Protein AF-A0A945J1V6-F1 (afdb_monomer_lite)

Secondary structure (DSSP, 8-state):
----------------------S-------------HHHHHHHHHHHHHHHHHTT-SPPHHHHHHHHHHHHHHHHHHHHHHHHHHHHHHHHHHSGGGGGS-TTTTTTTHHHHHHHHHHHHHHHHHHHHHHHHHS-HHHHHHHHHHHHHHHHHHHHHHHHHHHHH-TT--HHHHHHHHHHHHHHHHHHHHHHHHHHHH-

Structure (mmCIF, N/CA/C/O backbone):
data_AF-A0A945J1V6-F1
#
_entry.id   AF-A0A945J1V6-F1
#
loop_
_atom_site.group_PDB
_atom_site.id
_atom_site.type_symbol
_atom_site.label_atom_id
_atom_site.label_alt_id
_atom_site.label_comp_id
_atom_site.label_asym_id
_atom_site.label_entity_id
_atom_site.label_seq_id
_atom_site.pdbx_PDB_ins_code
_atom_site.Cartn_x
_atom_site.Cartn_y
_atom_site.Cartn_z
_atom_site.occupancy
_atom_site.B_iso_or_equiv
_atom_site.auth_seq_id
_atom_site.auth_comp_id
_atom_site.auth_asym_id
_atom_site.auth_atom_id
_atom_site.pdbx_PDB_model_num
ATOM 1 N N . MET A 1 1 ? -51.217 -53.655 -2.507 1.00 41.59 1 MET A N 1
ATOM 2 C CA . MET A 1 1 ? -50.436 -53.478 -1.266 1.00 41.59 1 MET A CA 1
ATOM 3 C C . MET A 1 1 ? -50.592 -52.033 -0.831 1.00 41.59 1 MET A C 1
ATOM 5 O O . MET A 1 1 ? -49.890 -51.157 -1.308 1.00 41.59 1 MET A O 1
ATOM 9 N N . LEU A 1 2 ? -51.629 -51.809 -0.030 1.00 33.94 2 LEU A N 1
ATOM 10 C CA . LEU A 1 2 ? -51.991 -50.570 0.647 1.00 33.94 2 LEU A CA 1
ATOM 11 C C . LEU A 1 2 ? -51.966 -50.916 2.126 1.00 33.94 2 LEU A C 1
ATOM 13 O O . LEU A 1 2 ? -52.599 -51.903 2.493 1.00 33.94 2 LEU A O 1
ATOM 17 N N . SER A 1 3 ? -51.282 -50.108 2.924 1.00 36.06 3 SER A N 1
ATOM 18 C CA . SER A 1 3 ? -51.631 -49.836 4.320 1.00 36.06 3 SER A CA 1
ATOM 19 C C . SER A 1 3 ? -50.521 -48.986 4.922 1.00 36.06 3 SER A C 1
ATOM 21 O O . SER A 1 3 ? -49.360 -49.324 4.729 1.00 36.06 3 SER A O 1
ATOM 23 N N . ASN A 1 4 ? -50.721 -47.941 5.710 1.00 31.42 4 ASN A N 1
ATOM 24 C CA . ASN A 1 4 ? -51.847 -47.244 6.354 1.00 31.42 4 ASN A CA 1
ATOM 25 C C . ASN A 1 4 ? -51.092 -46.407 7.433 1.00 31.42 4 ASN A C 1
ATOM 27 O O . ASN A 1 4 ? -49.980 -46.764 7.804 1.00 31.42 4 ASN A O 1
ATOM 31 N N . PHE A 1 5 ? -51.528 -45.313 8.030 1.00 33.41 5 PHE A N 1
ATOM 32 C CA . PHE A 1 5 ? -52.796 -44.629 8.129 1.00 33.41 5 PHE A CA 1
ATOM 33 C C . PHE A 1 5 ? -52.460 -43.251 8.719 1.00 33.41 5 PHE A C 1
ATOM 35 O O . PHE A 1 5 ? -51.518 -43.112 9.499 1.00 33.41 5 PHE A O 1
ATOM 42 N N . SER A 1 6 ? -53.275 -42.268 8.369 1.00 34.69 6 SER A N 1
ATOM 43 C CA . SER A 1 6 ? -53.463 -41.032 9.124 1.00 34.69 6 SER A CA 1
ATOM 44 C C . SER A 1 6 ? -53.943 -41.334 10.554 1.00 34.69 6 SER A C 1
ATOM 46 O O . SER A 1 6 ? -54.503 -42.401 10.789 1.00 34.69 6 SER A O 1
ATOM 48 N N . ILE A 1 7 ? -53.781 -40.399 11.490 1.00 35.34 7 ILE A N 1
ATOM 49 C CA . ILE A 1 7 ? -54.905 -39.794 12.226 1.00 35.34 7 ILE A CA 1
ATOM 50 C C . ILE A 1 7 ? -54.355 -38.692 13.137 1.00 35.34 7 ILE A C 1
ATOM 52 O O . ILE A 1 7 ? -53.522 -38.887 14.018 1.00 35.34 7 ILE A O 1
ATOM 56 N N . GLU A 1 8 ? -54.888 -37.517 12.865 1.00 35.81 8 GLU A N 1
ATOM 57 C CA . GLU A 1 8 ? -54.945 -36.314 13.670 1.00 35.81 8 GLU A CA 1
ATOM 58 C C . GLU A 1 8 ? -55.756 -36.574 14.956 1.00 35.81 8 GLU A C 1
ATOM 60 O O . GLU A 1 8 ? -56.846 -37.137 14.900 1.00 35.81 8 GLU A O 1
ATOM 65 N N . SER A 1 9 ? -55.269 -36.150 16.123 1.00 33.56 9 SER A N 1
ATOM 66 C CA . SER A 1 9 ? -56.118 -36.024 17.315 1.00 33.56 9 SER A CA 1
ATOM 67 C C . SER A 1 9 ? -55.626 -34.883 18.189 1.00 33.56 9 SER A C 1
ATOM 69 O O . SER A 1 9 ? -54.636 -34.983 18.910 1.00 33.56 9 SER A O 1
ATOM 71 N N . ASN A 1 10 ? -56.371 -33.793 18.106 1.00 39.12 10 ASN A N 1
ATOM 72 C CA . ASN A 1 10 ? -56.279 -32.595 18.914 1.00 39.12 10 ASN A CA 1
ATOM 73 C C . ASN A 1 10 ? -57.268 -32.754 20.081 1.00 39.12 10 ASN A C 1
ATOM 75 O O . ASN A 1 10 ? -58.458 -32.817 19.805 1.00 39.12 10 ASN A O 1
ATOM 79 N N . TYR A 1 11 ? -56.831 -32.841 21.344 1.00 33.72 11 TYR A N 1
ATOM 80 C CA . TYR A 1 11 ? -57.717 -32.646 22.507 1.00 33.72 11 TYR A CA 1
ATOM 81 C C . TYR A 1 11 ? -56.929 -32.212 23.760 1.00 33.72 11 TYR A C 1
ATOM 83 O O . TYR A 1 11 ? -56.288 -33.009 24.433 1.00 33.72 11 TYR A O 1
ATOM 91 N N . HIS A 1 12 ? -56.984 -30.902 24.013 1.00 34.12 12 HIS A N 1
ATOM 92 C CA . HIS A 1 12 ? -57.409 -30.232 25.249 1.00 34.12 12 HIS A CA 1
ATOM 93 C C . HIS A 1 12 ? -56.929 -30.666 26.656 1.00 34.12 12 HIS A C 1
ATOM 95 O O . HIS A 1 12 ? -57.152 -31.779 27.115 1.00 34.12 12 HIS A O 1
ATOM 101 N N . ASN A 1 13 ? -56.564 -29.602 27.391 1.00 34.81 13 ASN A N 1
ATOM 102 C CA . ASN A 1 13 ? -56.788 -29.310 28.818 1.00 34.81 13 ASN A CA 1
ATOM 103 C C . ASN A 1 13 ? -55.635 -29.525 29.814 1.00 34.81 13 ASN A C 1
ATOM 105 O O . ASN A 1 13 ? -55.434 -30.598 30.362 1.00 34.81 13 ASN A O 1
ATOM 109 N N . ASN A 1 14 ? -54.969 -28.393 30.091 1.00 37.22 14 ASN A N 1
ATOM 110 C CA . ASN A 1 14 ? -54.905 -27.700 31.386 1.00 37.22 14 ASN A CA 1
ATOM 111 C C . ASN A 1 14 ? -54.619 -28.507 32.666 1.00 37.22 14 ASN A C 1
ATOM 113 O O . ASN A 1 14 ? -55.378 -29.393 33.037 1.00 37.22 14 ASN A O 1
ATOM 117 N N . VAL A 1 15 ? -53.628 -27.990 33.410 1.00 30.89 15 VAL A N 1
ATOM 118 C CA . VAL A 1 15 ? -53.570 -27.725 34.869 1.00 30.89 15 VAL A CA 1
ATOM 119 C C . VAL A 1 15 ? -52.169 -28.093 35.404 1.00 30.89 15 VAL A C 1
ATOM 121 O O . VAL A 1 15 ? -51.858 -29.254 35.639 1.00 30.89 15 VAL A O 1
ATOM 124 N N . TYR A 1 16 ? -51.309 -27.088 35.616 1.00 40.19 16 TYR A N 1
ATOM 125 C CA . TYR A 1 16 ? -50.225 -27.139 36.622 1.00 40.19 16 TYR A CA 1
ATOM 126 C C . TYR A 1 16 ? -50.864 -26.978 38.024 1.00 40.19 16 TYR A C 1
ATOM 128 O O . TYR A 1 16 ? -51.918 -26.336 38.063 1.00 40.19 16 TYR A O 1
ATOM 136 N N . PRO A 1 17 ? -50.286 -27.425 39.173 1.00 43.06 17 PRO A N 1
ATOM 137 C CA . PRO A 1 17 ? -48.844 -27.495 39.476 1.00 43.06 17 PRO A CA 1
ATOM 138 C C . PRO A 1 17 ? -48.393 -28.670 40.402 1.00 43.06 17 PRO A C 1
ATOM 140 O O . PRO A 1 17 ? -49.196 -29.459 40.876 1.00 43.06 17 PRO A O 1
ATOM 143 N N . ASN A 1 18 ? -47.086 -28.741 40.700 1.00 42.50 18 ASN A N 1
ATOM 144 C CA . ASN A 1 18 ? -46.481 -29.276 41.942 1.00 42.50 18 ASN A CA 1
ATOM 145 C C . ASN A 1 18 ? -47.066 -30.563 42.576 1.00 42.50 18 ASN A C 1
ATOM 147 O O . ASN A 1 18 ? -47.978 -30.494 43.393 1.00 42.50 18 ASN A O 1
ATOM 151 N N . LEU A 1 19 ? -46.418 -31.713 42.348 1.00 36.94 19 LEU A N 1
ATOM 152 C CA . LEU A 1 19 ? -46.530 -32.897 43.216 1.00 36.94 19 LEU A CA 1
ATOM 153 C C . LEU A 1 19 ? -45.313 -33.826 43.044 1.00 36.94 19 LEU A C 1
ATOM 155 O O . LEU A 1 19 ? -45.375 -34.882 42.430 1.00 36.94 19 LEU A O 1
ATOM 159 N N . PHE A 1 20 ? -44.177 -33.415 43.606 1.00 35.62 20 PHE A N 1
ATOM 160 C CA . PHE A 1 20 ? -43.118 -34.336 44.045 1.00 35.62 20 PHE A CA 1
ATOM 161 C C . PHE A 1 20 ? -42.702 -33.949 45.467 1.00 35.62 20 PHE A C 1
ATOM 163 O O . PHE A 1 20 ? -41.551 -33.667 45.783 1.00 35.62 20 PHE A O 1
ATOM 170 N N . LEU A 1 21 ? -43.703 -33.876 46.339 1.00 34.09 21 LEU A N 1
ATOM 171 C CA . LEU A 1 21 ? -43.519 -33.846 47.776 1.00 34.09 21 LEU A CA 1
ATOM 172 C C . LEU A 1 21 ? -44.540 -34.803 48.377 1.00 34.09 21 LEU A C 1
ATOM 174 O O . LEU A 1 21 ? -45.687 -34.830 47.942 1.00 34.09 21 LEU A O 1
ATOM 178 N N . THR A 1 22 ? -44.112 -35.517 49.412 1.00 37.06 22 THR A N 1
ATOM 179 C CA . THR A 1 22 ? -44.897 -36.425 50.258 1.00 37.06 22 THR A CA 1
ATOM 180 C C . THR A 1 22 ? -45.097 -37.825 49.686 1.00 37.06 22 THR A C 1
ATOM 182 O O . THR A 1 22 ? -46.065 -38.106 49.010 1.00 37.06 22 THR A O 1
ATOM 185 N N . TYR A 1 23 ? -44.147 -38.715 49.966 1.00 34.72 23 TYR A N 1
ATOM 186 C CA . TYR A 1 23 ? -44.390 -39.964 50.698 1.00 34.72 23 TYR A CA 1
ATOM 187 C C . TYR A 1 23 ? -43.035 -40.619 50.935 1.00 34.72 23 TYR A C 1
ATOM 189 O O . TYR A 1 23 ? -42.540 -41.294 50.055 1.00 34.72 23 TYR A O 1
ATOM 197 N N . PHE A 1 24 ? -42.413 -40.344 52.082 1.00 33.75 24 PHE A N 1
ATOM 198 C CA . PHE A 1 24 ? -41.567 -41.273 52.851 1.00 33.75 24 PHE A CA 1
ATOM 199 C C . PHE A 1 24 ? -41.126 -40.540 54.131 1.00 33.75 24 PHE A C 1
ATOM 201 O O . PHE A 1 24 ? -39.952 -40.269 54.359 1.00 33.75 24 PHE A O 1
ATOM 208 N N . PHE A 1 25 ? -42.095 -40.171 54.978 1.00 38.06 25 PHE A N 1
ATOM 209 C CA . PHE A 1 25 ? -41.797 -39.920 56.387 1.00 38.06 25 PHE A CA 1
ATOM 210 C C . PHE A 1 25 ? -41.855 -41.259 57.118 1.00 38.06 25 PHE A C 1
ATOM 212 O O . PHE A 1 25 ? -42.923 -41.826 57.321 1.00 38.06 25 PHE A O 1
ATOM 219 N N . GLY A 1 26 ? -40.675 -41.746 57.490 1.00 32.78 26 GLY A N 1
ATOM 220 C CA . GLY A 1 26 ? -40.459 -42.913 58.339 1.00 32.78 26 GLY A CA 1
ATOM 221 C C . GLY A 1 26 ? -39.178 -42.739 59.156 1.00 32.78 26 GLY A C 1
ATOM 222 O O . GLY A 1 26 ? -38.260 -43.532 59.030 1.00 32.78 26 GLY A O 1
ATOM 223 N N . GLY A 1 27 ? -39.111 -41.629 59.900 1.00 42.12 27 GLY A N 1
ATOM 224 C CA . GLY A 1 27 ? -38.277 -41.367 61.081 1.00 42.12 27 GLY A CA 1
ATOM 225 C C . GLY A 1 27 ? -36.817 -41.840 61.131 1.00 42.12 27 GLY A C 1
ATOM 226 O O . GLY A 1 27 ? -36.559 -42.947 61.583 1.00 42.12 27 GLY A O 1
ATOM 227 N N . VAL A 1 28 ? -35.876 -40.909 60.902 1.00 36.28 28 VAL A N 1
ATOM 228 C CA . VAL A 1 28 ? -34.653 -40.733 61.720 1.00 36.28 28 VAL A CA 1
ATOM 229 C C . VAL A 1 28 ? -34.346 -39.222 61.820 1.00 36.28 28 VAL A C 1
ATOM 231 O O . VAL A 1 28 ? -34.493 -38.489 60.848 1.00 36.28 28 VAL A O 1
ATOM 234 N N . MET A 1 29 ? -33.972 -38.776 63.021 1.00 39.81 29 MET A N 1
ATOM 235 C CA . MET A 1 29 ? -33.580 -37.426 63.482 1.00 39.81 29 MET A CA 1
ATOM 236 C C . MET A 1 29 ? -32.643 -36.602 62.553 1.00 39.81 29 MET A C 1
ATOM 238 O O . MET A 1 29 ? -31.997 -37.154 61.664 1.00 39.81 29 MET A O 1
ATOM 242 N N . PRO A 1 30 ? -32.547 -35.265 62.744 1.00 50.81 30 PRO A N 1
ATOM 243 C CA . PRO A 1 30 ? -32.280 -34.303 61.678 1.00 50.81 30 PRO A CA 1
ATOM 244 C C . PRO A 1 30 ? -30.817 -34.325 61.232 1.00 50.81 30 PRO A C 1
ATOM 246 O O . PRO A 1 30 ? -29.910 -33.995 61.997 1.00 50.81 30 PRO A O 1
ATOM 249 N N . ARG A 1 31 ? -30.573 -34.647 59.959 1.00 45.78 31 ARG A N 1
ATOM 250 C CA . ARG A 1 31 ? -29.261 -34.431 59.347 1.00 45.78 31 ARG A CA 1
ATOM 251 C C . ARG A 1 31 ? -29.219 -33.002 58.827 1.00 45.78 31 ARG A C 1
ATOM 253 O O . ARG A 1 31 ? -29.794 -32.681 57.795 1.00 45.78 31 ARG A O 1
ATOM 260 N N . ILE A 1 32 ? -28.591 -32.133 59.608 1.00 55.69 32 ILE A N 1
ATOM 261 C CA . ILE A 1 32 ? -28.290 -30.756 59.230 1.00 55.69 32 ILE A CA 1
ATOM 262 C C . ILE A 1 32 ? -27.529 -30.820 57.900 1.00 55.69 32 ILE A C 1
ATOM 264 O O . ILE A 1 32 ? -26.441 -31.394 57.847 1.00 55.69 32 ILE A O 1
ATOM 268 N N . ASN A 1 33 ? -28.099 -30.263 56.829 1.00 52.59 33 ASN A N 1
ATOM 269 C CA . ASN A 1 33 ? -27.372 -30.009 55.588 1.00 52.59 33 ASN A CA 1
ATOM 270 C C . ASN A 1 33 ? -26.345 -28.917 55.890 1.00 52.59 33 ASN A C 1
ATOM 272 O O . ASN A 1 33 ? -26.599 -27.731 55.681 1.00 52.59 33 ASN A O 1
ATOM 276 N N . THR A 1 34 ? -25.202 -29.296 56.456 1.00 53.50 34 THR A N 1
ATOM 277 C CA . THR A 1 34 ? -24.065 -28.401 56.611 1.00 53.50 34 THR A CA 1
ATOM 278 C C . THR A 1 34 ? -23.528 -28.130 55.215 1.00 53.50 34 THR A C 1
ATOM 280 O O . THR A 1 34 ? -22.664 -28.839 54.702 1.00 53.50 34 THR A O 1
ATOM 283 N N . ILE A 1 35 ? -24.072 -27.101 54.559 1.00 59.00 35 ILE A N 1
ATOM 284 C CA . ILE A 1 35 ? -23.396 -26.476 53.428 1.00 59.00 35 ILE A CA 1
ATOM 285 C C . ILE A 1 35 ? -22.015 -26.115 53.965 1.00 59.00 35 ILE A C 1
ATOM 287 O O . ILE A 1 35 ? -21.890 -25.308 54.887 1.00 59.00 35 ILE A O 1
ATOM 291 N N . SER A 1 36 ? -20.992 -26.813 53.476 1.00 72.12 36 SER A N 1
ATOM 292 C CA . SER A 1 36 ? -19.641 -26.642 53.986 1.00 72.12 36 SER A CA 1
ATOM 293 C C . SER A 1 36 ? -19.249 -25.186 53.777 1.00 72.12 36 SER A C 1
ATOM 295 O O . SER A 1 36 ? -19.211 -24.703 52.646 1.00 72.12 36 SER A O 1
ATOM 297 N N . ILE A 1 37 ? -18.967 -24.480 54.871 1.00 72.25 37 ILE A N 1
ATOM 298 C CA . ILE A 1 37 ? -18.504 -23.087 54.844 1.00 72.25 37 ILE A CA 1
ATOM 299 C C . ILE A 1 37 ? -17.279 -22.971 53.925 1.00 72.25 37 ILE A C 1
ATOM 301 O O . ILE A 1 37 ? -17.139 -21.993 53.201 1.00 72.25 37 ILE A O 1
ATOM 305 N N . SER A 1 38 ? -16.449 -24.019 53.864 1.00 74.00 38 SER A N 1
ATOM 306 C CA . SER A 1 38 ? -15.322 -24.114 52.934 1.00 74.00 38 SER A CA 1
ATOM 307 C C . SER A 1 38 ? -15.753 -24.049 51.463 1.00 74.00 38 SER A C 1
ATOM 309 O O . SER A 1 38 ? -15.101 -23.374 50.672 1.00 74.00 38 SER A O 1
ATOM 311 N N . LEU A 1 39 ? -16.879 -24.669 51.102 1.00 75.69 39 LEU A N 1
ATOM 312 C CA . LEU A 1 39 ? -17.429 -24.639 49.746 1.00 75.69 39 LEU A CA 1
ATOM 313 C C . LEU A 1 39 ? -17.949 -23.238 49.390 1.00 75.69 39 LEU A C 1
ATOM 315 O O . LEU A 1 39 ? -17.673 -22.733 48.307 1.00 75.69 39 LEU A O 1
ATOM 319 N N . ILE A 1 40 ? -18.646 -22.583 50.324 1.00 80.94 40 ILE A N 1
ATOM 320 C CA . ILE A 1 40 ? -19.141 -21.207 50.146 1.00 80.94 40 ILE A CA 1
ATOM 321 C C . ILE A 1 40 ? -17.963 -20.239 49.974 1.00 80.94 40 ILE A C 1
ATOM 323 O O . ILE A 1 40 ? -17.961 -19.425 49.054 1.00 80.94 40 ILE A O 1
ATOM 327 N N . MET A 1 41 ? -16.932 -20.361 50.813 1.00 78.75 41 MET A N 1
ATOM 328 C CA . MET A 1 41 ? -15.726 -19.534 50.726 1.00 78.75 41 MET A CA 1
ATOM 329 C C . MET A 1 41 ? -14.953 -19.781 49.425 1.00 78.75 41 MET A C 1
ATOM 331 O O . MET A 1 41 ? -14.448 -18.831 48.835 1.00 78.75 41 MET A O 1
ATOM 335 N N . PHE A 1 42 ? -14.909 -21.026 48.939 1.00 80.38 42 PHE A N 1
ATOM 336 C CA . PHE A 1 42 ? -14.318 -21.362 47.643 1.00 80.38 42 PHE A CA 1
ATOM 337 C C . PHE A 1 42 ? -15.059 -20.682 46.485 1.00 80.38 42 PHE A C 1
ATOM 339 O O . PHE A 1 42 ? -14.419 -20.058 45.644 1.00 80.38 42 PHE A O 1
ATOM 346 N N . PHE A 1 43 ? -16.397 -20.721 46.467 1.00 78.62 43 PHE A N 1
ATOM 347 C CA . PHE A 1 43 ? -17.187 -20.028 45.443 1.00 78.62 43 PHE A CA 1
ATOM 348 C C . PHE A 1 43 ? -17.038 -18.503 45.512 1.00 78.62 43 PHE A C 1
ATOM 350 O O . PHE A 1 43 ? -16.919 -17.860 44.472 1.00 78.62 43 PHE A O 1
ATOM 357 N N . LEU A 1 44 ? -16.983 -17.917 46.712 1.00 79.44 44 LEU A N 1
ATOM 358 C CA . LEU A 1 44 ? -16.761 -16.476 46.882 1.00 79.44 44 LEU A CA 1
ATOM 359 C C . LEU A 1 44 ? -15.372 -16.048 46.389 1.00 79.44 44 LEU A C 1
ATOM 361 O O . LEU A 1 44 ? -15.264 -15.059 45.666 1.00 79.44 44 LEU A O 1
ATOM 365 N N . LEU A 1 45 ? -14.325 -16.816 46.713 1.00 77.31 45 LEU A N 1
ATOM 366 C CA . LEU A 1 45 ? -12.972 -16.592 46.195 1.00 77.31 45 LEU A CA 1
ATOM 367 C C . LEU A 1 45 ? -12.913 -16.767 44.673 1.00 77.31 45 LEU A C 1
ATOM 369 O O . LEU A 1 45 ? -12.281 -15.963 43.996 1.00 77.31 45 LEU A O 1
ATOM 373 N N . PHE A 1 46 ? -13.614 -17.760 44.123 1.00 76.00 46 PHE A N 1
ATOM 374 C CA . PHE A 1 46 ? -13.678 -17.996 42.682 1.00 76.00 46 PHE A CA 1
ATOM 375 C C . PHE A 1 46 ? -14.343 -16.826 41.938 1.00 76.00 46 PHE A C 1
ATOM 377 O O . PHE A 1 46 ? -13.806 -16.350 40.942 1.00 76.00 46 PHE A O 1
ATOM 384 N N . ILE A 1 47 ? -15.456 -16.292 42.456 1.00 71.06 47 ILE A N 1
ATOM 385 C CA . ILE A 1 47 ? -16.139 -15.119 41.883 1.00 71.06 47 ILE A CA 1
ATOM 386 C C . ILE A 1 47 ? -15.270 -13.854 42.001 1.00 71.06 47 ILE A C 1
ATOM 388 O O . ILE A 1 47 ? -15.198 -13.075 41.052 1.00 71.06 47 ILE A O 1
ATOM 392 N N . LEU A 1 48 ? -14.558 -13.665 43.119 1.00 68.62 48 LEU A N 1
ATOM 393 C CA . LEU A 1 48 ? -13.606 -12.559 43.302 1.00 68.62 48 LEU A CA 1
ATOM 394 C C . LEU A 1 48 ? -12.403 -12.650 42.347 1.00 68.62 48 LEU A C 1
ATOM 396 O O . LEU A 1 48 ? -11.983 -11.632 41.796 1.00 68.62 48 LEU A O 1
ATOM 400 N N . CYS A 1 49 ? -11.873 -13.851 42.103 1.00 62.56 49 CYS A N 1
ATOM 401 C CA . CYS A 1 49 ? -10.798 -14.076 41.132 1.00 62.56 49 CYS A CA 1
ATOM 402 C C . CYS A 1 49 ? -11.260 -13.872 39.681 1.00 62.56 49 CYS A C 1
ATOM 404 O O . CYS A 1 49 ? -10.500 -13.344 38.875 1.00 62.56 49 CYS A O 1
ATOM 406 N N . LEU A 1 50 ? -12.498 -14.238 39.337 1.00 61.66 50 LEU A N 1
ATOM 407 C CA . LEU A 1 50 ? -13.060 -13.965 38.009 1.00 61.66 50 LEU A CA 1
ATOM 408 C C . LEU A 1 50 ? -13.371 -12.472 37.813 1.00 61.66 50 LEU A C 1
ATOM 410 O O . LEU A 1 50 ? -13.140 -11.931 36.732 1.00 61.66 50 LEU A O 1
ATOM 414 N N . GLY A 1 51 ? -13.839 -11.789 38.862 1.00 57.66 51 GLY A N 1
ATOM 415 C CA . GLY A 1 51 ? -14.151 -10.360 38.828 1.00 57.66 51 GLY A CA 1
ATOM 416 C C . GLY A 1 51 ? -12.928 -9.465 38.598 1.00 57.66 51 GLY A C 1
ATOM 417 O O . GLY A 1 51 ? -13.049 -8.421 37.961 1.00 57.66 51 GLY A O 1
ATOM 418 N N . THR A 1 52 ? -11.741 -9.878 39.054 1.00 55.53 52 THR A N 1
ATOM 419 C CA . THR A 1 52 ? -10.500 -9.105 38.867 1.00 55.53 52 THR A CA 1
ATOM 420 C C . THR A 1 52 ? -9.844 -9.312 37.502 1.00 55.53 52 THR A C 1
ATOM 422 O O . THR A 1 52 ? -9.158 -8.408 37.026 1.00 55.53 52 THR A O 1
ATOM 425 N N . MET A 1 53 ? -10.093 -10.432 36.811 1.00 54.28 53 MET A N 1
ATOM 426 C CA . MET A 1 53 ? -9.566 -10.643 35.453 1.00 54.28 53 MET A CA 1
ATOM 427 C C . MET A 1 53 ? -10.331 -9.867 34.367 1.00 54.28 53 MET A C 1
ATOM 429 O O . MET A 1 53 ? -9.789 -9.633 33.289 1.00 54.28 53 MET A O 1
ATOM 433 N N . ALA A 1 54 ? -11.553 -9.401 34.646 1.00 53.03 54 ALA A N 1
ATOM 434 C CA . ALA A 1 54 ? -12.370 -8.655 33.683 1.00 53.03 54 ALA A CA 1
ATOM 435 C C . ALA A 1 54 ? -11.927 -7.189 33.467 1.00 53.03 54 ALA A C 1
ATOM 437 O O . ALA A 1 54 ? -12.436 -6.526 32.568 1.00 53.03 54 ALA A O 1
ATOM 438 N N . HIS A 1 55 ? -10.997 -6.659 34.273 1.00 49.66 55 HIS A N 1
ATOM 439 C CA . HIS A 1 55 ? -10.619 -5.233 34.264 1.00 49.66 55 HIS A CA 1
ATOM 440 C C . HIS A 1 55 ? -9.297 -4.898 33.553 1.00 49.66 55 HIS A C 1
ATOM 442 O O . HIS A 1 55 ? -8.896 -3.736 33.538 1.00 49.66 55 HIS A O 1
ATOM 448 N N . ALA A 1 56 ? -8.620 -5.876 32.945 1.00 47.59 56 ALA A N 1
ATOM 449 C CA . ALA A 1 56 ? -7.340 -5.651 32.263 1.00 47.59 56 ALA A CA 1
ATOM 450 C C . ALA A 1 56 ? -7.402 -5.780 30.733 1.00 47.59 56 ALA A C 1
ATOM 452 O O . ALA A 1 56 ? -6.380 -5.586 30.072 1.00 47.59 56 ALA A O 1
ATOM 453 N N . GLN A 1 57 ? -8.564 -6.092 30.145 1.00 46.47 57 GLN A N 1
ATOM 454 C CA . GLN A 1 57 ? -8.675 -6.083 28.690 1.00 46.47 57 GLN A CA 1
ATOM 455 C C . GLN A 1 57 ? -8.691 -4.629 28.198 1.00 46.47 57 GLN A C 1
ATOM 457 O O . GLN A 1 57 ? -9.555 -3.856 28.624 1.00 46.47 57 GLN A O 1
ATOM 462 N N . PRO A 1 58 ? -7.739 -4.218 27.336 1.00 56.28 58 PRO A N 1
ATOM 463 C CA . PRO A 1 58 ? -7.828 -2.925 26.676 1.00 56.28 58 PRO A CA 1
ATOM 464 C C . PRO A 1 58 ? -9.194 -2.822 25.999 1.00 56.28 58 PRO A C 1
ATOM 466 O O . PRO A 1 58 ? -9.645 -3.763 25.349 1.00 56.28 58 PRO A O 1
ATOM 469 N N . THR A 1 59 ? -9.874 -1.692 26.185 1.00 64.00 59 THR A N 1
ATOM 470 C CA . THR A 1 59 ? -11.156 -1.450 25.521 1.00 64.00 59 THR A CA 1
ATOM 471 C C . THR A 1 59 ? -10.965 -1.590 24.008 1.00 64.00 59 THR A C 1
ATOM 473 O O . THR A 1 59 ? -9.920 -1.193 23.487 1.00 64.00 59 THR A O 1
ATOM 476 N N . ASN A 1 60 ? -11.955 -2.132 23.289 1.00 68.00 60 ASN A N 1
ATOM 477 C CA . ASN A 1 60 ? -11.855 -2.380 21.840 1.00 68.00 60 ASN A CA 1
ATOM 478 C C . ASN A 1 60 ? -11.318 -1.154 21.066 1.00 68.00 60 ASN A C 1
ATOM 480 O O . ASN A 1 60 ? -10.500 -1.292 20.162 1.00 68.00 60 ASN A O 1
ATOM 484 N N . ASN A 1 61 ? -11.665 0.071 21.486 1.00 79.00 61 ASN A N 1
ATOM 485 C CA . ASN A 1 61 ? -11.141 1.307 20.890 1.00 79.00 61 ASN A CA 1
ATOM 486 C C . ASN A 1 61 ? -9.620 1.491 21.056 1.00 79.00 61 ASN A C 1
ATOM 488 O O . ASN A 1 61 ? -8.957 1.982 20.141 1.00 79.00 61 ASN A O 1
ATOM 492 N N . GLN A 1 62 ? -9.036 1.096 22.191 1.00 85.38 62 GLN A N 1
ATOM 493 C CA . GLN A 1 62 ? -7.592 1.191 22.408 1.00 85.38 62 GLN A CA 1
ATOM 494 C C . GLN A 1 62 ? -6.829 0.196 21.522 1.00 85.38 62 GLN A C 1
ATOM 496 O O . GLN A 1 62 ? -5.787 0.554 20.963 1.00 85.38 62 GLN A O 1
ATOM 501 N N . ASN A 1 63 ? -7.362 -1.016 21.336 1.00 86.69 63 ASN A N 1
ATOM 502 C CA . ASN A 1 63 ? -6.814 -1.985 20.382 1.00 86.69 63 ASN A CA 1
ATOM 503 C C . ASN A 1 63 ? -6.881 -1.446 18.952 1.00 86.69 63 ASN A C 1
ATOM 505 O O . ASN A 1 63 ? -5.854 -1.414 18.269 1.00 86.69 63 ASN A O 1
ATOM 509 N N . CYS A 1 64 ? -8.027 -0.895 18.543 1.00 88.88 64 CYS A N 1
ATOM 510 C CA . CYS A 1 64 ? -8.185 -0.257 17.236 1.00 88.88 64 CYS A CA 1
ATOM 511 C C . CYS A 1 64 ? -7.176 0.858 16.991 1.00 88.88 64 CYS A C 1
ATOM 513 O O . CYS A 1 64 ? -6.519 0.907 15.950 1.00 88.88 64 CYS A O 1
ATOM 515 N N . LYS A 1 65 ? -6.977 1.721 17.987 1.00 90.94 65 LYS A N 1
ATOM 516 C CA . LYS A 1 65 ? -5.994 2.801 17.925 1.00 90.94 65 LYS A CA 1
ATOM 517 C C . LYS A 1 65 ? -4.568 2.285 17.771 1.00 90.94 65 LYS A C 1
ATOM 519 O O . LYS A 1 65 ? -3.776 2.877 17.036 1.00 90.94 65 LYS A O 1
ATOM 524 N N . ASN A 1 66 ? -4.227 1.188 18.441 1.00 92.19 66 ASN A N 1
ATOM 525 C CA . ASN A 1 66 ? -2.915 0.559 18.324 1.00 92.19 66 ASN A CA 1
ATOM 526 C C . ASN A 1 66 ? -2.706 -0.066 16.939 1.00 92.19 66 ASN A C 1
ATOM 528 O O . ASN A 1 66 ? -1.648 0.141 16.342 1.00 92.19 66 ASN A O 1
ATOM 532 N N . ILE A 1 67 ? -3.706 -0.772 16.405 1.00 93.25 67 ILE A N 1
ATOM 533 C CA . ILE A 1 67 ? -3.660 -1.349 15.054 1.00 93.25 67 ILE A CA 1
ATOM 534 C C . ILE A 1 67 ? -3.502 -0.239 14.009 1.00 93.25 67 ILE A C 1
ATOM 536 O O . ILE A 1 67 ? -2.584 -0.292 13.190 1.00 93.25 67 ILE A O 1
ATOM 540 N N . ALA A 1 68 ? -4.305 0.822 14.099 1.00 93.50 68 ALA A N 1
ATOM 541 C CA . ALA A 1 68 ? -4.221 1.966 13.196 1.00 93.50 68 ALA A CA 1
ATOM 542 C C . ALA A 1 68 ? -2.825 2.616 13.213 1.00 93.50 68 ALA A C 1
ATOM 544 O O . ALA A 1 68 ? -2.251 2.912 12.165 1.00 93.50 68 ALA A O 1
ATOM 545 N N . LYS A 1 69 ? -2.224 2.779 14.400 1.00 94.44 69 LYS A N 1
ATOM 546 C CA . LYS A 1 69 ? -0.846 3.282 14.538 1.00 94.44 69 LYS A CA 1
ATOM 547 C C . LYS A 1 69 ? 0.187 2.354 13.897 1.00 94.44 69 LYS A C 1
ATOM 549 O O . LYS A 1 69 ? 1.114 2.851 13.257 1.00 94.44 69 LYS A O 1
ATOM 554 N N . LYS A 1 70 ? 0.044 1.031 14.043 1.00 95.94 70 LYS A N 1
ATOM 555 C CA . LYS A 1 70 ? 0.920 0.056 13.368 1.00 95.94 70 LYS A CA 1
ATOM 556 C C . LYS A 1 70 ? 0.801 0.181 11.847 1.00 95.94 70 LYS A C 1
ATOM 558 O O . LYS A 1 70 ? 1.824 0.302 11.178 1.00 95.94 70 LYS A O 1
ATOM 563 N N . MET A 1 71 ? -0.423 0.269 11.320 1.00 95.31 71 MET A N 1
ATOM 564 C CA . MET A 1 71 ? -0.667 0.479 9.887 1.00 95.31 71 MET A CA 1
ATOM 565 C C . MET A 1 71 ? -0.036 1.782 9.379 1.00 95.31 71 MET A C 1
ATOM 567 O O . MET A 1 71 ? 0.592 1.786 8.324 1.00 95.31 71 MET A O 1
ATOM 571 N N . MET A 1 72 ? -0.128 2.880 10.141 1.00 95.00 72 MET A N 1
ATOM 572 C CA . MET A 1 72 ? 0.557 4.135 9.796 1.00 95.00 72 MET A CA 1
ATOM 573 C C . MET A 1 72 ? 2.081 3.966 9.745 1.00 95.00 72 MET A C 1
ATOM 575 O O . MET A 1 72 ? 2.743 4.565 8.899 1.00 95.00 72 MET A O 1
ATOM 579 N N . GLY A 1 73 ? 2.644 3.157 10.645 1.00 95.69 73 GLY A N 1
ATOM 580 C CA . GLY A 1 73 ? 4.064 2.816 10.637 1.00 95.69 73 GLY A CA 1
ATOM 581 C C . GLY A 1 73 ? 4.487 2.104 9.351 1.00 95.69 73 GLY A C 1
ATOM 582 O O . GLY A 1 73 ? 5.521 2.451 8.776 1.00 95.69 73 GLY A O 1
ATOM 583 N N . GLU A 1 74 ? 3.683 1.156 8.867 1.00 96.38 74 GLU A N 1
ATOM 584 C CA . GLU A 1 74 ? 3.941 0.483 7.590 1.00 96.38 74 GLU A CA 1
ATOM 585 C C . GLU A 1 74 ? 3.743 1.425 6.388 1.00 96.38 74 GLU A C 1
ATOM 587 O O . GLU A 1 74 ? 4.616 1.474 5.522 1.00 96.38 74 GLU A O 1
ATOM 592 N N . ASP A 1 75 ? 2.707 2.274 6.377 1.00 94.00 75 ASP A N 1
ATOM 593 C CA . ASP A 1 75 ? 2.489 3.294 5.332 1.00 94.00 75 ASP A CA 1
ATOM 594 C C . ASP A 1 75 ? 3.684 4.259 5.190 1.00 94.00 75 ASP A C 1
ATOM 596 O O . ASP A 1 75 ? 4.148 4.555 4.086 1.00 94.00 75 ASP A O 1
ATOM 600 N N . ILE A 1 76 ? 4.262 4.711 6.308 1.00 95.19 76 ILE A N 1
ATOM 601 C CA . ILE A 1 76 ? 5.469 5.556 6.298 1.00 95.19 76 ILE A CA 1
ATOM 602 C C . ILE A 1 76 ? 6.643 4.829 5.630 1.00 95.19 76 ILE A C 1
ATOM 604 O O . ILE A 1 76 ? 7.385 5.431 4.843 1.00 95.19 76 ILE A O 1
ATOM 608 N N . LYS A 1 77 ? 6.824 3.536 5.923 1.00 96.25 77 LYS A N 1
ATOM 609 C CA . LYS A 1 77 ? 7.880 2.722 5.305 1.00 96.25 77 LYS A CA 1
ATOM 610 C C . LYS A 1 77 ? 7.623 2.536 3.809 1.00 96.25 77 LYS A C 1
ATOM 612 O O . LYS A 1 77 ? 8.566 2.670 3.032 1.00 96.25 77 LYS A O 1
ATOM 617 N N . ILE A 1 78 ? 6.373 2.325 3.395 1.00 95.25 78 ILE A N 1
ATOM 618 C CA . ILE A 1 78 ? 5.975 2.257 1.980 1.00 95.25 78 ILE A CA 1
ATOM 619 C C . ILE A 1 78 ? 6.314 3.566 1.258 1.00 95.25 78 ILE A C 1
ATOM 621 O O . ILE A 1 78 ? 6.954 3.541 0.209 1.00 95.25 78 ILE A O 1
ATOM 625 N N . LYS A 1 79 ? 6.000 4.727 1.844 1.00 93.69 79 LYS A N 1
ATOM 626 C CA . LYS A 1 79 ? 6.365 6.038 1.270 1.00 93.69 79 LYS A CA 1
ATOM 627 C C . LYS A 1 79 ? 7.870 6.238 1.151 1.00 93.69 79 LYS A C 1
ATOM 629 O O . LYS A 1 79 ? 8.344 6.866 0.204 1.00 93.69 79 LYS A O 1
ATOM 634 N N . LYS A 1 80 ? 8.647 5.709 2.099 1.00 94.75 80 LYS A N 1
ATOM 635 C CA . LYS A 1 80 ? 10.112 5.713 2.003 1.00 94.75 80 LYS A CA 1
ATOM 636 C C . LYS A 1 80 ? 10.586 4.858 0.825 1.00 94.75 80 LYS A C 1
ATOM 638 O O . LYS A 1 80 ? 11.429 5.326 0.063 1.00 94.75 80 LYS A O 1
ATOM 643 N N . ILE A 1 81 ? 10.020 3.662 0.653 1.00 93.25 81 ILE A N 1
ATOM 644 C CA . ILE A 1 81 ? 10.323 2.782 -0.483 1.00 93.25 81 ILE A CA 1
ATOM 645 C C . ILE A 1 81 ? 9.961 3.470 -1.801 1.00 93.25 81 ILE A C 1
ATOM 647 O O . ILE A 1 81 ? 10.802 3.517 -2.689 1.00 93.25 81 ILE A O 1
ATOM 651 N N . HIS A 1 82 ? 8.788 4.102 -1.902 1.00 92.31 82 HIS A N 1
ATOM 652 C CA . HIS A 1 82 ? 8.394 4.895 -3.071 1.00 92.31 82 HIS A CA 1
ATOM 653 C C . HIS A 1 82 ? 9.465 5.928 -3.466 1.00 92.31 82 HIS A C 1
ATOM 655 O O . HIS A 1 82 ? 9.867 6.002 -4.630 1.00 92.31 82 HIS A O 1
ATOM 661 N N . LYS A 1 83 ? 9.974 6.704 -2.495 1.00 93.12 83 LYS A N 1
ATOM 662 C CA . LYS A 1 83 ? 11.024 7.709 -2.741 1.00 93.12 83 LYS A CA 1
ATOM 663 C C . LYS A 1 83 ? 12.322 7.079 -3.244 1.00 93.12 83 LYS A C 1
ATOM 665 O O . LYS A 1 83 ? 12.937 7.606 -4.167 1.00 93.12 83 LYS A O 1
ATOM 670 N N . GLN A 1 84 ? 12.732 5.959 -2.650 1.00 90.81 84 GLN A N 1
ATOM 671 C CA . GLN A 1 84 ? 13.913 5.214 -3.096 1.00 90.81 84 GLN A CA 1
ATOM 672 C C . GLN A 1 84 ? 13.717 4.678 -4.515 1.00 90.81 84 GLN A C 1
ATOM 674 O O . GLN A 1 84 ? 14.601 4.814 -5.355 1.00 90.81 84 GLN A O 1
ATOM 679 N N . MET A 1 85 ? 12.536 4.136 -4.802 1.00 88.69 85 MET A N 1
ATOM 680 C CA . MET A 1 85 ? 12.196 3.582 -6.105 1.00 88.69 85 MET A CA 1
ATOM 681 C C . MET A 1 85 ? 12.187 4.669 -7.178 1.00 88.69 85 MET A C 1
ATOM 683 O O . MET A 1 85 ? 12.754 4.465 -8.245 1.00 88.69 85 MET A O 1
ATOM 687 N N . LYS A 1 86 ? 11.654 5.857 -6.862 1.00 89.38 86 LYS A N 1
ATOM 688 C CA . LYS A 1 86 ? 11.705 7.028 -7.743 1.00 89.38 86 LYS A CA 1
ATOM 689 C C . LYS A 1 86 ? 13.146 7.380 -8.103 1.00 89.38 86 LYS A C 1
ATOM 691 O O . LYS A 1 86 ? 13.456 7.486 -9.278 1.00 89.38 86 LYS A O 1
ATOM 696 N N . HIS A 1 87 ? 14.033 7.488 -7.113 1.00 85.81 87 HIS A N 1
ATOM 697 C CA . HIS A 1 87 ? 15.441 7.806 -7.357 1.00 85.81 87 HIS A CA 1
ATOM 698 C C . HIS A 1 87 ? 16.128 6.769 -8.257 1.00 85.81 87 HIS A C 1
ATOM 700 O O . HIS A 1 87 ? 16.884 7.128 -9.156 1.00 85.81 87 HIS A O 1
ATOM 706 N N . VAL A 1 88 ? 15.874 5.477 -8.029 1.00 82.56 88 VAL A N 1
ATOM 707 C CA . VAL A 1 88 ? 16.461 4.411 -8.853 1.00 82.56 88 VAL A CA 1
ATOM 708 C C . VAL A 1 88 ? 15.901 4.444 -10.276 1.00 82.56 88 VAL A C 1
ATOM 710 O O . VAL A 1 88 ? 16.671 4.333 -11.226 1.00 82.56 88 VAL A O 1
ATOM 713 N N . ILE A 1 89 ? 14.591 4.648 -10.441 1.00 81.12 89 ILE A N 1
ATOM 714 C CA . ILE A 1 89 ? 13.956 4.768 -11.760 1.00 81.12 89 ILE A CA 1
ATOM 715 C C . ILE A 1 89 ? 14.472 6.008 -12.500 1.00 81.12 89 ILE A C 1
ATOM 717 O O . ILE A 1 89 ? 14.824 5.901 -13.671 1.00 81.12 89 ILE A O 1
ATOM 721 N N . ASP A 1 90 ? 14.579 7.159 -11.835 1.00 81.50 90 ASP A N 1
ATOM 722 C CA . ASP A 1 90 ? 15.099 8.401 -12.418 1.00 81.50 90 ASP A CA 1
ATOM 723 C C . ASP A 1 90 ? 16.563 8.230 -12.869 1.00 81.50 90 ASP A C 1
ATOM 725 O O . ASP A 1 90 ? 16.919 8.633 -13.975 1.00 81.50 90 ASP A O 1
ATOM 729 N N . ALA A 1 91 ? 17.407 7.560 -12.075 1.00 76.00 91 ALA A N 1
ATOM 730 C CA . ALA A 1 91 ? 18.786 7.243 -12.465 1.00 76.00 91 ALA A CA 1
ATOM 731 C C . ALA A 1 91 ? 18.840 6.287 -13.674 1.00 76.00 91 ALA A C 1
ATOM 733 O O . ALA A 1 91 ? 19.613 6.487 -14.613 1.00 76.00 91 ALA A O 1
ATOM 734 N N . ALA A 1 92 ? 17.969 5.278 -13.684 1.00 72.44 92 ALA A N 1
ATOM 735 C CA . ALA A 1 92 ? 17.868 4.282 -14.745 1.00 72.44 92 ALA A CA 1
ATOM 736 C C . ALA A 1 92 ? 17.180 4.796 -16.026 1.00 72.44 92 ALA A C 1
ATOM 738 O O . ALA A 1 92 ? 17.291 4.175 -17.080 1.00 72.44 92 ALA A O 1
ATOM 739 N N . THR A 1 93 ? 16.472 5.923 -15.985 1.00 72.62 93 THR A N 1
ATOM 740 C CA . THR A 1 93 ? 15.766 6.492 -17.152 1.00 72.62 93 THR A CA 1
ATOM 741 C C . THR A 1 93 ? 16.314 7.844 -17.597 1.00 72.62 93 THR A C 1
ATOM 743 O O . THR A 1 93 ? 16.050 8.274 -18.718 1.00 72.62 93 THR A O 1
ATOM 746 N N . GLY A 1 94 ? 17.112 8.505 -16.758 1.00 69.56 94 GLY A N 1
ATOM 747 C CA . GLY A 1 94 ? 17.706 9.808 -17.023 1.00 69.56 94 GLY A CA 1
ATOM 748 C C . GLY A 1 94 ? 18.936 9.760 -17.931 1.00 69.56 94 GLY A C 1
ATOM 749 O O . GLY A 1 94 ? 19.273 8.740 -18.533 1.00 69.56 94 GLY A O 1
ATOM 750 N N . LYS A 1 95 ? 19.655 10.887 -18.022 1.00 61.00 95 LYS A N 1
ATOM 751 C CA . LYS A 1 95 ? 20.868 11.020 -18.858 1.00 61.00 95 LYS A CA 1
ATOM 752 C C . LYS A 1 95 ? 21.958 9.996 -18.507 1.00 61.00 95 LYS A C 1
ATOM 754 O O . LYS A 1 95 ? 22.718 9.609 -19.391 1.00 61.00 95 LYS A O 1
ATOM 759 N N . GLU A 1 96 ? 21.994 9.539 -17.256 1.00 57.62 96 GLU A N 1
ATOM 760 C CA . GLU A 1 96 ? 22.947 8.545 -16.743 1.00 57.62 96 GLU A CA 1
ATOM 761 C C . GLU A 1 96 ? 22.637 7.105 -17.185 1.00 57.62 96 GLU A C 1
ATOM 763 O O . GLU A 1 96 ? 23.518 6.249 -17.153 1.00 57.62 96 GLU A O 1
ATOM 768 N N . SER A 1 97 ? 21.431 6.841 -17.704 1.00 61.28 97 SER A N 1
ATOM 769 C CA . SER A 1 97 ? 21.017 5.526 -18.222 1.00 61.28 97 SER A CA 1
ATOM 770 C C . SER A 1 97 ? 21.867 5.017 -19.391 1.00 61.28 97 SER A C 1
ATOM 772 O O . SER A 1 97 ? 21.900 3.814 -19.651 1.00 61.28 97 SER A O 1
ATOM 774 N N . LYS A 1 98 ? 22.583 5.919 -20.080 1.00 60.66 98 LYS A N 1
ATOM 775 C CA . LYS A 1 98 ? 23.521 5.596 -21.167 1.00 60.66 98 LYS A CA 1
ATOM 776 C C . LYS A 1 98 ? 24.744 4.806 -20.691 1.00 60.66 98 LYS A C 1
ATOM 778 O O . LYS A 1 98 ? 25.395 4.174 -21.514 1.00 60.66 98 LYS A O 1
ATOM 783 N N . ASN A 1 99 ? 25.029 4.827 -19.388 1.00 58.09 99 ASN A N 1
ATOM 784 C CA . ASN A 1 99 ? 26.183 4.155 -18.791 1.00 58.09 99 ASN A CA 1
ATOM 785 C C . ASN A 1 99 ? 25.860 2.747 -18.262 1.00 58.09 99 ASN A C 1
ATOM 787 O O . ASN A 1 99 ? 26.765 2.056 -17.805 1.00 58.09 99 ASN A O 1
ATOM 791 N N . TYR A 1 100 ? 24.595 2.313 -18.318 1.00 57.31 100 TYR A N 1
ATOM 792 C CA . TYR A 1 100 ? 24.152 1.033 -17.762 1.00 57.31 100 TYR A CA 1
ATOM 793 C C . TYR A 1 100 ? 23.629 0.092 -18.861 1.00 57.31 100 TYR A C 1
ATOM 795 O O . TYR A 1 100 ? 22.758 0.499 -19.648 1.00 57.31 100 TYR A O 1
ATOM 803 N N . PRO A 1 101 ? 24.098 -1.173 -18.908 1.00 60.25 101 PRO A N 1
ATOM 804 C CA . PRO A 1 101 ? 23.544 -2.195 -19.790 1.00 60.25 101 PRO A CA 1
ATOM 805 C C . PRO A 1 101 ? 22.017 -2.298 -19.622 1.00 60.25 101 PRO A C 1
ATOM 807 O O . PRO A 1 101 ? 21.532 -2.198 -18.493 1.00 60.25 101 PRO A O 1
ATOM 810 N N . PRO A 1 102 ? 21.237 -2.513 -20.700 1.00 57.34 102 PRO A N 1
ATOM 811 C CA . PRO A 1 102 ? 19.773 -2.591 -20.631 1.00 57.34 102 PRO A CA 1
ATOM 812 C C . PRO A 1 102 ? 19.253 -3.604 -19.602 1.00 57.34 102 PRO A C 1
ATOM 814 O O . PRO A 1 102 ? 18.298 -3.310 -18.892 1.00 57.34 102 PRO A O 1
ATOM 817 N N . ILE A 1 103 ? 19.929 -4.751 -19.478 1.00 54.28 103 ILE A N 1
ATOM 818 C CA . ILE A 1 103 ? 19.589 -5.823 -18.532 1.00 54.28 103 ILE A CA 1
ATOM 819 C C . ILE A 1 103 ? 19.871 -5.410 -17.078 1.00 54.28 103 ILE A C 1
ATOM 821 O O . ILE A 1 103 ? 19.067 -5.686 -16.200 1.00 54.28 103 ILE A O 1
ATOM 825 N N . ASP A 1 104 ? 20.951 -4.681 -16.793 1.00 59.84 104 ASP A N 1
ATOM 826 C CA . ASP A 1 104 ? 21.314 -4.321 -15.411 1.00 59.84 104 ASP A CA 1
ATOM 827 C C . ASP A 1 104 ? 20.602 -3.074 -14.883 1.00 59.84 104 ASP A C 1
ATOM 829 O O . ASP A 1 104 ? 20.675 -2.764 -13.691 1.00 59.84 104 ASP A O 1
ATOM 833 N N . ARG A 1 105 ? 19.883 -2.357 -15.750 1.00 63.22 105 ARG A N 1
ATOM 834 C CA . ARG A 1 105 ? 19.382 -1.014 -15.451 1.00 63.22 105 ARG A CA 1
ATOM 835 C C . ARG A 1 105 ? 18.393 -0.957 -14.283 1.00 63.22 105 ARG A C 1
ATOM 837 O O . ARG A 1 105 ? 18.322 0.058 -13.598 1.00 63.22 105 ARG A O 1
ATOM 844 N N . PHE A 1 106 ? 17.677 -2.051 -14.022 1.00 65.12 106 PHE A N 1
ATOM 845 C CA . PHE A 1 106 ? 16.709 -2.149 -12.923 1.00 65.12 106 PHE A CA 1
ATOM 846 C C . PHE A 1 106 ? 16.918 -3.379 -12.013 1.00 65.12 106 PHE A C 1
ATOM 848 O O . PHE A 1 106 ? 16.305 -3.472 -10.947 1.00 65.12 106 PHE A O 1
ATOM 855 N N . ASN A 1 107 ? 17.811 -4.305 -12.383 1.00 66.00 107 ASN A N 1
ATOM 856 C CA . ASN A 1 107 ? 17.686 -5.722 -12.021 1.00 66.00 107 ASN A CA 1
ATOM 857 C C . ASN A 1 107 ? 17.908 -6.080 -10.544 1.00 66.00 107 ASN A C 1
ATOM 859 O O . ASN A 1 107 ? 17.319 -7.044 -10.058 1.00 66.00 107 ASN A O 1
ATOM 863 N N . ARG A 1 108 ? 18.719 -5.323 -9.792 1.00 68.94 108 ARG A N 1
ATOM 864 C CA . ARG A 1 108 ? 18.997 -5.665 -8.381 1.00 68.94 108 ARG A CA 1
ATOM 865 C C . ARG A 1 108 ? 18.337 -4.730 -7.381 1.00 68.94 108 ARG A C 1
ATOM 867 O O . ARG A 1 108 ? 17.646 -5.188 -6.476 1.00 68.94 108 ARG A O 1
ATOM 874 N N . HIS A 1 109 ? 18.535 -3.422 -7.524 1.00 78.25 109 HIS A N 1
ATOM 875 C CA . HIS A 1 109 ? 18.030 -2.469 -6.534 1.00 78.25 109 HIS A CA 1
ATOM 876 C C . HIS A 1 109 ? 16.512 -2.310 -6.584 1.00 78.25 109 HIS A C 1
ATOM 878 O O . HIS A 1 109 ? 15.888 -2.293 -5.525 1.00 78.25 109 HI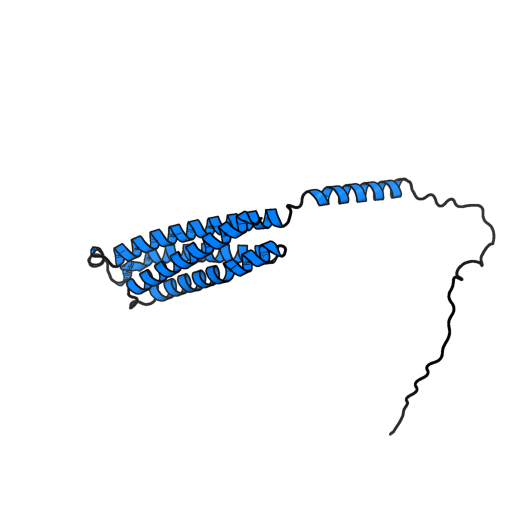S A O 1
ATOM 884 N N . VAL A 1 110 ? 15.900 -2.253 -7.772 1.00 81.44 110 VAL A N 1
ATOM 885 C CA . VAL A 1 110 ? 14.435 -2.141 -7.862 1.00 81.44 110 VAL A CA 1
ATOM 886 C C . VAL A 1 110 ? 13.771 -3.422 -7.369 1.00 81.44 110 VAL A C 1
ATOM 888 O O . VAL A 1 110 ? 12.808 -3.344 -6.615 1.00 81.44 110 VAL A O 1
ATOM 891 N N . ASN A 1 111 ? 14.334 -4.591 -7.687 1.00 83.31 111 ASN A N 1
ATOM 892 C CA . ASN A 1 111 ? 13.801 -5.870 -7.220 1.00 83.31 111 ASN A CA 1
ATOM 893 C C . ASN A 1 111 ? 13.786 -5.971 -5.680 1.00 83.31 111 ASN A C 1
ATOM 895 O O . ASN A 1 111 ? 12.771 -6.325 -5.083 1.00 83.31 111 ASN A O 1
ATOM 899 N N . ILE A 1 112 ? 14.872 -5.561 -5.011 1.00 86.69 112 ILE A N 1
ATOM 900 C CA . ILE A 1 1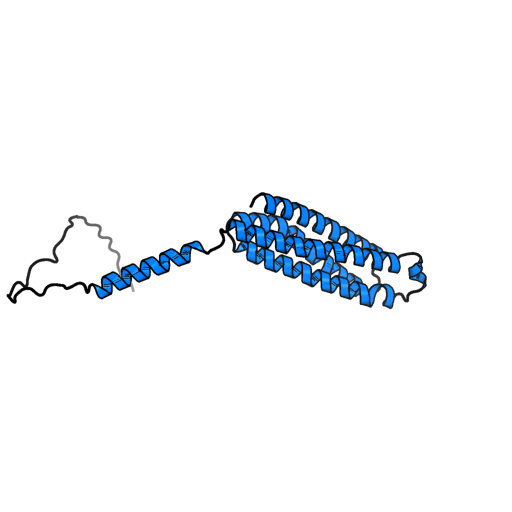12 ? 14.925 -5.507 -3.538 1.00 86.69 112 ILE A CA 1
ATOM 901 C C . ILE A 1 112 ? 13.862 -4.550 -2.981 1.00 86.69 112 ILE A C 1
ATOM 903 O O . ILE A 1 112 ? 13.217 -4.852 -1.977 1.00 86.69 112 ILE A O 1
ATOM 907 N N . LEU A 1 113 ? 13.670 -3.391 -3.615 1.00 91.25 113 LEU A N 1
ATOM 908 C CA . LEU A 1 113 ? 12.668 -2.418 -3.182 1.00 91.25 113 LEU A CA 1
ATOM 909 C C . LEU A 1 113 ? 11.238 -2.942 -3.364 1.00 91.25 113 LEU A C 1
ATOM 911 O O . LEU A 1 113 ? 10.425 -2.756 -2.461 1.00 91.25 113 LEU A O 1
ATOM 915 N N . ILE A 1 114 ? 10.944 -3.642 -4.462 1.00 90.38 114 ILE A N 1
ATOM 916 C CA . ILE A 1 114 ? 9.646 -4.295 -4.699 1.00 90.38 114 ILE A CA 1
ATOM 917 C C . ILE A 1 114 ? 9.406 -5.406 -3.680 1.00 90.38 114 ILE A C 1
ATOM 919 O O . ILE A 1 114 ? 8.321 -5.484 -3.110 1.00 90.38 114 ILE A O 1
ATOM 923 N N . HIS A 1 115 ? 10.412 -6.232 -3.390 1.00 90.94 115 HIS A N 1
ATOM 924 C CA . HIS A 1 115 ? 10.284 -7.275 -2.376 1.00 90.94 115 HIS A CA 1
ATOM 925 C C . HIS A 1 115 ? 9.998 -6.680 -0.989 1.00 90.94 115 HIS A C 1
ATOM 927 O O . HIS A 1 115 ? 9.065 -7.093 -0.300 1.00 90.94 115 HIS A O 1
ATOM 933 N N . ASN A 1 116 ? 10.746 -5.639 -0.608 1.00 93.00 116 ASN A N 1
ATOM 934 C CA . ASN A 1 116 ? 10.498 -4.907 0.630 1.00 93.00 116 ASN A CA 1
ATOM 935 C C . ASN A 1 116 ? 9.102 -4.281 0.647 1.00 93.00 116 ASN A C 1
ATOM 937 O O . ASN A 1 116 ? 8.464 -4.277 1.694 1.00 93.00 116 ASN A O 1
ATOM 941 N N . LEU A 1 117 ? 8.620 -3.759 -0.482 1.00 94.12 117 LEU A N 1
ATOM 942 C CA . LEU A 1 117 ? 7.267 -3.227 -0.600 1.00 94.12 117 LEU A CA 1
ATOM 943 C C . LEU A 1 117 ? 6.220 -4.317 -0.355 1.00 94.12 117 LEU A C 1
ATOM 945 O O . LEU A 1 117 ? 5.319 -4.104 0.452 1.00 94.12 117 LEU A O 1
ATOM 949 N N . GLY A 1 118 ? 6.380 -5.482 -0.986 1.00 93.62 118 GLY A N 1
ATOM 950 C CA . GLY A 1 118 ? 5.499 -6.634 -0.805 1.00 93.62 118 GLY A CA 1
ATOM 951 C C . GLY A 1 118 ? 5.375 -7.045 0.660 1.00 93.62 118 GLY A C 1
ATOM 952 O O . GLY A 1 118 ? 4.263 -7.168 1.164 1.00 93.62 118 GLY A O 1
ATOM 953 N N . PHE A 1 119 ? 6.500 -7.129 1.380 1.00 96.06 119 PHE A N 1
ATOM 954 C CA . PHE A 1 119 ? 6.498 -7.417 2.819 1.00 96.06 119 PHE A CA 1
ATOM 955 C C . PHE A 1 119 ? 5.657 -6.408 3.618 1.00 96.06 119 PHE A C 1
ATOM 957 O O . PHE A 1 119 ? 4.858 -6.795 4.464 1.00 96.06 119 PHE A O 1
ATOM 964 N N . ARG A 1 120 ? 5.803 -5.105 3.341 1.00 96.44 120 ARG A N 1
ATOM 965 C CA . ARG A 1 120 ? 5.061 -4.050 4.058 1.00 96.44 120 ARG A CA 1
ATOM 966 C C . ARG A 1 120 ? 3.568 -4.090 3.759 1.00 96.44 120 ARG A C 1
ATOM 968 O O . ARG A 1 120 ? 2.764 -3.900 4.667 1.00 96.44 120 ARG A O 1
ATOM 975 N N . VAL A 1 121 ? 3.206 -4.329 2.500 1.00 95.62 121 VAL A N 1
ATOM 976 C CA . VAL A 1 121 ? 1.807 -4.454 2.078 1.00 95.62 121 VAL A CA 1
ATOM 977 C C . VAL A 1 121 ? 1.160 -5.676 2.725 1.00 95.62 121 VAL A C 1
ATOM 979 O O . VAL A 1 121 ? 0.040 -5.567 3.215 1.00 95.62 121 VAL A O 1
ATOM 982 N N . GLU A 1 122 ? 1.863 -6.806 2.804 1.00 96.88 122 GLU A N 1
ATOM 983 C CA . GLU A 1 122 ? 1.326 -8.002 3.457 1.00 96.88 122 GLU A CA 1
ATOM 984 C C . GLU A 1 122 ? 1.155 -7.791 4.966 1.00 96.88 122 GLU A C 1
ATOM 986 O O . GLU A 1 122 ? 0.088 -8.083 5.498 1.00 96.88 122 GLU A O 1
ATOM 991 N N . SER A 1 123 ? 2.110 -7.136 5.640 1.00 96.81 123 SER A N 1
ATOM 992 C CA . SER A 1 123 ? 1.926 -6.733 7.044 1.00 96.81 123 SER A CA 1
ATOM 993 C C . SER A 1 123 ? 0.704 -5.825 7.243 1.00 96.81 123 SER A C 1
ATOM 995 O O . SER A 1 123 ? 0.020 -5.922 8.258 1.00 96.81 123 SER A O 1
ATOM 997 N N . MET A 1 124 ? 0.386 -4.937 6.291 1.00 95.94 124 MET A N 1
ATOM 998 C CA . MET A 1 124 ? -0.850 -4.146 6.369 1.00 95.94 124 MET A CA 1
ATOM 999 C C . MET A 1 124 ? -2.106 -5.006 6.210 1.00 95.94 124 MET A C 1
ATOM 1001 O O . MET A 1 124 ? -3.109 -4.706 6.854 1.00 95.94 124 MET A O 1
ATOM 1005 N N . LYS A 1 125 ? -2.070 -6.060 5.388 1.00 96.44 125 LYS A N 1
ATOM 1006 C CA . LYS A 1 125 ? -3.191 -6.997 5.229 1.00 96.44 125 LYS A CA 1
ATOM 1007 C C . LYS A 1 125 ? -3.421 -7.823 6.485 1.00 96.44 125 LYS A C 1
ATOM 1009 O O . LYS A 1 125 ? -4.562 -7.928 6.917 1.00 96.44 125 LYS A O 1
ATOM 1014 N N . GLU A 1 126 ? -2.361 -8.317 7.115 1.00 96.25 126 GLU A N 1
ATOM 1015 C CA . GLU A 1 126 ? -2.457 -8.994 8.415 1.00 96.25 126 GLU A CA 1
ATOM 1016 C C . GLU A 1 126 ? -3.118 -8.080 9.457 1.00 96.25 126 GLU A C 1
ATOM 1018 O O . GLU A 1 126 ? -4.101 -8.459 10.085 1.00 96.25 126 GLU A O 1
ATOM 1023 N N . LEU A 1 127 ? -2.679 -6.819 9.546 1.00 95.50 127 LEU A N 1
ATOM 1024 C CA . LEU A 1 127 ? -3.290 -5.835 10.446 1.00 95.50 127 LEU A CA 1
ATOM 1025 C C . LEU A 1 127 ? -4.759 -5.529 10.101 1.00 95.50 127 LEU A C 1
ATOM 1027 O O . LEU A 1 127 ? -5.532 -5.161 10.985 1.00 95.50 127 LEU A O 1
ATOM 1031 N N . ILE A 1 128 ? -5.152 -5.621 8.826 1.00 94.94 128 ILE A N 1
ATOM 1032 C CA . ILE A 1 128 ? -6.550 -5.471 8.398 1.00 94.94 128 ILE A CA 1
ATOM 1033 C C . ILE A 1 128 ? -7.383 -6.645 8.906 1.00 94.94 128 ILE A C 1
ATOM 1035 O O . ILE A 1 128 ? -8.499 -6.423 9.372 1.00 94.94 128 ILE A O 1
ATOM 1039 N N . GLU A 1 129 ? -6.869 -7.871 8.817 1.00 94.44 129 GLU A N 1
ATOM 1040 C CA . GLU A 1 129 ? -7.553 -9.050 9.352 1.00 94.44 129 GLU A CA 1
ATOM 1041 C C . GLU A 1 129 ? -7.676 -8.974 10.877 1.00 94.44 129 GLU A C 1
ATOM 1043 O O . GLU A 1 129 ? -8.771 -9.191 11.395 1.00 94.44 129 GLU A O 1
ATOM 1048 N N . ASP A 1 130 ? -6.624 -8.539 11.578 1.00 92.12 130 ASP A N 1
ATOM 1049 C CA . ASP A 1 130 ? -6.683 -8.260 13.018 1.00 92.12 130 ASP A CA 1
ATOM 1050 C C . ASP A 1 130 ? -7.778 -7.227 13.330 1.00 92.12 130 ASP A C 1
ATOM 1052 O O . ASP A 1 130 ? -8.614 -7.431 14.207 1.00 92.12 130 ASP A O 1
ATOM 1056 N N . ALA A 1 131 ? -7.841 -6.127 12.569 1.00 90.81 131 ALA A N 1
ATOM 1057 C CA . ALA A 1 131 ? -8.870 -5.105 12.748 1.00 90.81 131 ALA A CA 1
ATOM 1058 C C . ALA A 1 131 ? -10.290 -5.626 12.460 1.00 90.81 131 ALA A C 1
ATOM 1060 O O . ALA A 1 131 ? -11.240 -5.186 13.095 1.00 90.81 131 ALA A O 1
ATOM 1061 N N . LYS A 1 132 ? -10.480 -6.559 11.522 1.00 90.38 132 LYS A N 1
ATOM 1062 C CA . LYS A 1 132 ? -11.808 -7.144 11.255 1.00 90.38 132 LYS A CA 1
ATOM 1063 C C . LYS A 1 132 ? -12.316 -8.013 12.403 1.00 90.38 132 LYS A C 1
ATOM 1065 O O . LYS A 1 132 ? -13.526 -8.184 12.525 1.00 90.38 132 LYS A O 1
ATOM 1070 N N . GLN A 1 133 ? -11.409 -8.587 13.189 1.00 87.25 133 GLN A N 1
ATOM 1071 C CA . GLN A 1 133 ? -11.747 -9.392 14.365 1.00 87.25 133 GLN A CA 1
ATOM 1072 C C . GLN A 1 133 ? -12.099 -8.524 15.579 1.00 87.25 133 GLN A C 1
ATOM 1074 O O . GLN A 1 133 ? -12.737 -8.997 16.519 1.00 87.25 133 GLN A O 1
ATOM 1079 N N . GLU A 1 134 ? -11.719 -7.249 15.547 1.00 80.38 134 GLU A N 1
ATOM 1080 C CA . GLU A 1 134 ? -12.071 -6.254 16.551 1.00 80.38 134 GLU A CA 1
ATOM 1081 C C . GLU A 1 134 ? -13.459 -5.645 16.260 1.00 80.38 134 GLU A C 1
ATOM 1083 O O . GLU A 1 134 ? -13.938 -5.641 15.126 1.00 80.38 134 GLU A O 1
ATOM 1088 N N . GLY A 1 135 ? -14.137 -5.134 17.295 1.00 76.00 135 GLY A N 1
ATOM 1089 C CA . GLY A 1 135 ? -15.527 -4.657 17.200 1.00 76.00 135 GLY A CA 1
ATOM 1090 C C . GLY A 1 135 ? -15.788 -3.572 16.134 1.00 76.00 135 GLY A C 1
ATOM 1091 O O . GLY A 1 135 ? -14.866 -2.997 15.560 1.00 76.00 135 GLY A O 1
ATOM 1092 N N . ASN A 1 136 ? -17.067 -3.237 15.916 1.00 76.25 136 ASN A N 1
ATOM 1093 C CA . ASN A 1 136 ? -17.583 -2.445 14.779 1.00 76.25 136 ASN A CA 1
ATOM 1094 C C . ASN A 1 136 ? -16.722 -1.247 14.314 1.00 76.25 136 ASN A C 1
ATOM 1096 O O . ASN A 1 136 ? -16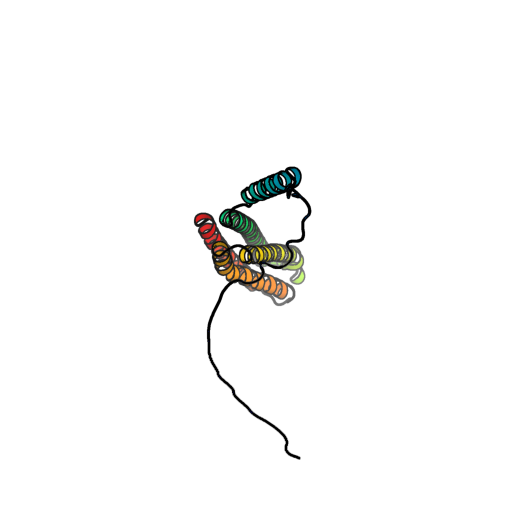.550 -1.044 13.113 1.00 76.25 136 ASN A O 1
ATOM 1100 N N . ASN A 1 137 ? -16.154 -0.469 15.239 1.00 75.94 137 ASN A N 1
ATOM 1101 C CA . ASN A 1 137 ? -15.336 0.708 14.926 1.00 75.94 137 ASN A CA 1
ATOM 1102 C C . ASN A 1 137 ? -14.022 0.363 14.190 1.00 75.94 137 ASN A C 1
ATOM 1104 O O . ASN A 1 137 ? -13.602 1.088 13.288 1.00 75.94 137 ASN A O 1
ATOM 1108 N N . CYS A 1 138 ? -13.367 -0.749 14.536 1.00 87.19 138 CYS A N 1
ATOM 1109 C CA . CYS A 1 138 ? -12.196 -1.231 13.801 1.00 87.19 138 CYS A CA 1
ATOM 1110 C C . CYS A 1 138 ? -12.572 -1.759 12.419 1.00 87.19 138 CYS A C 1
ATOM 1112 O O . CYS A 1 138 ? -11.818 -1.582 11.462 1.00 87.19 138 CYS A O 1
ATOM 1114 N N . GLN A 1 139 ? -13.732 -2.406 12.316 1.00 88.38 139 GLN A N 1
ATOM 1115 C CA . GLN A 1 139 ? -14.201 -3.001 11.074 1.00 88.38 139 GLN A CA 1
ATOM 1116 C C . GLN A 1 139 ? -14.439 -1.938 9.992 1.00 88.38 139 GLN A C 1
ATOM 1118 O O . GLN A 1 139 ? -14.114 -2.164 8.824 1.00 88.38 139 GLN A O 1
ATOM 1123 N N . GLU A 1 140 ? -14.948 -0.761 10.366 1.00 88.62 140 GLU A N 1
ATOM 1124 C CA . GLU A 1 140 ? -15.099 0.372 9.447 1.00 88.62 140 GLU A CA 1
ATOM 1125 C C . GLU A 1 140 ? -13.741 0.871 8.933 1.00 88.62 140 GLU A C 1
ATOM 1127 O O . GLU A 1 140 ? -13.538 0.980 7.722 1.00 88.62 140 GLU A O 1
ATOM 1132 N N . MET A 1 141 ? -12.770 1.077 9.830 1.00 91.81 141 MET A N 1
ATOM 1133 C CA . MET A 1 141 ? -11.397 1.419 9.443 1.00 91.81 141 MET A CA 1
ATOM 1134 C C . MET A 1 141 ? -10.807 0.366 8.494 1.00 91.81 141 MET A C 1
ATOM 1136 O O . MET A 1 141 ? -10.255 0.716 7.449 1.00 91.81 141 MET A O 1
ATOM 1140 N N . ALA A 1 142 ? -10.944 -0.918 8.837 1.00 93.44 142 ALA A N 1
ATOM 1141 C CA . ALA A 1 142 ? -10.467 -2.034 8.029 1.00 93.44 142 ALA A CA 1
ATOM 1142 C C . ALA A 1 142 ? -11.087 -2.008 6.624 1.00 93.44 142 ALA A C 1
ATOM 1144 O O . ALA A 1 142 ? -10.383 -2.181 5.627 1.00 93.44 142 ALA A O 1
ATOM 1145 N N . ARG A 1 143 ? -12.391 -1.731 6.519 1.00 92.06 143 ARG A N 1
ATOM 1146 C CA . ARG A 1 143 ? -13.096 -1.606 5.238 1.00 92.06 143 ARG A CA 1
ATOM 1147 C C . ARG A 1 143 ? -12.567 -0.438 4.405 1.00 92.06 143 ARG A C 1
ATOM 1149 O O . ARG A 1 143 ? -12.290 -0.631 3.221 1.00 92.06 143 ARG A O 1
ATOM 1156 N N . ASN A 1 144 ? -12.380 0.731 5.016 1.00 90.81 144 ASN A N 1
ATOM 1157 C CA . ASN A 1 144 ? -11.916 1.938 4.323 1.00 90.81 144 ASN A CA 1
ATOM 1158 C C . ASN A 1 144 ? -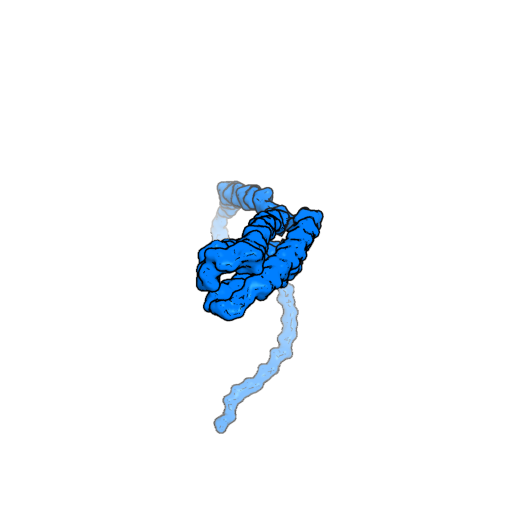10.484 1.777 3.793 1.00 90.81 144 ASN A C 1
ATOM 1160 O O . ASN A 1 144 ? -10.169 2.222 2.687 1.00 90.81 144 ASN A O 1
ATOM 1164 N N . ILE A 1 145 ? -9.620 1.087 4.545 1.00 94.06 145 ILE A N 1
ATOM 1165 C CA . ILE A 1 145 ? -8.211 0.913 4.179 1.00 94.06 145 ILE A CA 1
ATOM 1166 C C . ILE A 1 145 ? -7.966 -0.272 3.228 1.00 94.06 145 ILE A C 1
ATOM 1168 O O . ILE A 1 145 ? -7.041 -0.219 2.414 1.00 94.06 145 ILE A O 1
ATOM 1172 N N . SER A 1 146 ? -8.812 -1.311 3.262 1.00 94.69 146 SER A N 1
ATOM 1173 C CA . SER A 1 146 ? -8.631 -2.552 2.485 1.00 94.69 146 SER A CA 1
ATOM 1174 C C . SER A 1 146 ? -8.468 -2.310 0.986 1.00 94.69 146 SER A C 1
ATOM 1176 O O . SER A 1 146 ? -7.553 -2.849 0.369 1.00 94.69 146 SER A O 1
ATOM 1178 N N . GLY A 1 147 ? -9.311 -1.458 0.393 1.00 94.31 147 GLY A N 1
ATOM 1179 C CA . GLY A 1 147 ? -9.235 -1.168 -1.043 1.00 94.31 147 GLY A CA 1
ATOM 1180 C C . GLY A 1 147 ? -7.901 -0.537 -1.453 1.00 94.31 147 GLY A C 1
ATOM 1181 O O . GLY A 1 147 ? -7.373 -0.836 -2.522 1.00 94.31 147 GLY A O 1
ATOM 1182 N N . LYS A 1 148 ? -7.315 0.295 -0.583 1.00 94.38 148 LYS A N 1
ATOM 1183 C CA . LYS A 1 148 ? -6.015 0.935 -0.827 1.00 94.38 148 LYS A CA 1
ATOM 1184 C C . LYS A 1 148 ? -4.874 -0.063 -0.732 1.00 94.38 148 LYS A C 1
ATOM 1186 O O . LYS A 1 148 ? -4.006 -0.063 -1.598 1.00 94.38 148 LYS A O 1
ATOM 1191 N N . VAL A 1 149 ? -4.895 -0.926 0.279 1.00 95.75 149 VAL A N 1
ATOM 1192 C CA . VAL A 1 149 ? -3.867 -1.958 0.466 1.00 95.75 149 VAL A CA 1
ATOM 1193 C C . VAL A 1 149 ? -3.911 -2.993 -0.661 1.00 95.75 149 VAL A C 1
ATOM 1195 O O . VAL A 1 149 ? -2.864 -3.344 -1.198 1.00 95.75 149 VAL A O 1
ATOM 1198 N N . ASN A 1 150 ? -5.102 -3.392 -1.115 1.00 96.31 150 ASN A N 1
ATOM 1199 C CA . ASN A 1 150 ? -5.248 -4.274 -2.276 1.00 96.31 150 ASN A CA 1
ATOM 1200 C C . ASN A 1 150 ? -4.699 -3.627 -3.556 1.00 96.31 150 ASN A C 1
ATOM 1202 O O . ASN A 1 150 ? -3.954 -4.261 -4.297 1.00 96.31 150 ASN A O 1
ATOM 1206 N N . ALA A 1 151 ? -4.972 -2.338 -3.778 1.00 95.69 151 ALA A N 1
ATOM 1207 C CA . ALA A 1 151 ? -4.388 -1.616 -4.906 1.00 95.69 151 ALA A CA 1
ATOM 1208 C C . ALA A 1 151 ? -2.851 -1.539 -4.812 1.00 95.69 151 ALA A C 1
ATOM 1210 O O . ALA A 1 151 ? -2.163 -1.693 -5.818 1.00 95.69 151 ALA A O 1
ATOM 1211 N N . MET A 1 152 ? -2.280 -1.347 -3.616 1.00 96.12 152 MET A N 1
ATOM 1212 C CA . MET A 1 152 ? -0.822 -1.420 -3.428 1.00 96.12 152 MET A CA 1
ATOM 1213 C C . MET A 1 152 ? -0.271 -2.809 -3.753 1.00 96.12 152 MET A C 1
ATOM 1215 O O . MET A 1 152 ? 0.822 -2.903 -4.315 1.00 96.12 152 MET A O 1
ATOM 1219 N N . GLN A 1 153 ? -1.017 -3.868 -3.419 1.00 96.12 153 GLN A N 1
ATOM 1220 C CA . GLN A 1 153 ? -0.646 -5.236 -3.761 1.00 96.12 153 GLN A CA 1
ATOM 1221 C C . GLN A 1 153 ? -0.544 -5.420 -5.272 1.00 96.12 153 GLN A C 1
ATOM 1223 O O . GLN A 1 153 ? 0.494 -5.842 -5.779 1.00 96.12 153 GLN A O 1
ATOM 1228 N N . GLU A 1 154 ? -1.593 -5.041 -5.996 1.00 96.06 154 GLU A N 1
ATOM 1229 C CA . GLU A 1 154 ? -1.605 -5.092 -7.457 1.00 96.06 154 GLU A CA 1
ATOM 1230 C C . GLU A 1 154 ? -0.449 -4.287 -8.062 1.00 96.06 154 GLU A C 1
ATOM 1232 O O . GLU A 1 154 ? 0.192 -4.731 -9.014 1.00 96.06 154 GLU A O 1
ATOM 1237 N N . ILE A 1 155 ? -0.134 -3.122 -7.491 1.00 93.50 155 ILE A N 1
ATOM 1238 C CA . ILE A 1 155 ? 0.975 -2.288 -7.957 1.00 93.50 155 ILE A CA 1
ATOM 1239 C C . ILE A 1 155 ? 2.319 -3.008 -7.810 1.00 93.50 155 ILE A C 1
ATOM 1241 O O . ILE A 1 155 ? 3.062 -3.061 -8.790 1.00 93.50 155 ILE A O 1
ATOM 1245 N N . TYR A 1 156 ? 2.653 -3.570 -6.641 1.00 91.38 156 TYR A N 1
ATOM 1246 C CA . TYR A 1 156 ? 3.963 -4.214 -6.475 1.00 91.38 156 TYR A CA 1
ATOM 1247 C C . TYR A 1 156 ? 4.078 -5.508 -7.293 1.00 91.38 156 TYR A C 1
ATOM 1249 O O . TYR A 1 156 ? 5.154 -5.795 -7.817 1.00 91.38 156 TYR A O 1
ATOM 1257 N N . VAL A 1 157 ? 2.978 -6.251 -7.472 1.00 93.06 157 VAL A N 1
ATOM 1258 C CA . VAL A 1 157 ? 2.929 -7.417 -8.370 1.00 93.06 157 VAL A CA 1
ATOM 1259 C C . VAL A 1 157 ? 3.218 -6.986 -9.809 1.00 93.06 157 VAL A C 1
ATOM 1261 O O . VAL A 1 157 ? 4.096 -7.544 -10.465 1.00 93.06 157 VAL A O 1
ATOM 1264 N N . ASN A 1 158 ? 2.553 -5.930 -10.284 1.00 91.81 158 ASN A N 1
ATOM 1265 C CA . ASN A 1 158 ? 2.770 -5.394 -11.627 1.00 91.81 158 ASN A CA 1
ATOM 1266 C C . ASN A 1 158 ? 4.178 -4.820 -11.821 1.00 91.81 158 ASN A C 1
ATOM 1268 O O . ASN A 1 158 ? 4.716 -4.891 -12.928 1.00 91.81 158 ASN A O 1
ATOM 1272 N N . MET A 1 159 ? 4.790 -4.264 -10.773 1.00 89.19 159 MET A N 1
ATOM 1273 C CA . MET A 1 159 ? 6.194 -3.852 -10.809 1.00 89.19 159 MET A CA 1
ATOM 1274 C C . MET A 1 159 ? 7.119 -5.060 -10.977 1.00 89.19 159 MET A C 1
ATOM 1276 O O . MET A 1 159 ? 8.008 -5.001 -11.821 1.00 89.19 159 MET A O 1
ATOM 1280 N N . GLY A 1 160 ? 6.884 -6.151 -10.239 1.00 87.75 160 GLY A N 1
ATOM 1281 C CA . GLY A 1 160 ? 7.639 -7.401 -10.370 1.00 87.75 160 GLY A CA 1
ATOM 1282 C C . GLY A 1 160 ? 7.564 -7.977 -11.785 1.00 87.75 160 GLY A C 1
ATOM 1283 O O . GLY A 1 160 ? 8.594 -8.145 -12.431 1.00 87.75 160 GLY A O 1
ATOM 1284 N N . ILE A 1 161 ? 6.349 -8.137 -12.321 1.00 87.69 161 ILE A N 1
ATOM 1285 C CA . ILE A 1 161 ? 6.122 -8.607 -13.703 1.00 87.69 161 ILE A CA 1
ATOM 1286 C C . ILE A 1 161 ? 6.809 -7.687 -14.720 1.00 87.69 161 ILE A C 1
ATOM 1288 O O . ILE A 1 161 ? 7.370 -8.132 -15.719 1.00 87.69 161 ILE A O 1
ATOM 1292 N N . SER A 1 162 ? 6.772 -6.374 -14.482 1.00 85.06 162 SER A N 1
ATOM 1293 C CA . SER A 1 162 ? 7.418 -5.415 -15.374 1.00 85.06 162 SER A CA 1
ATOM 1294 C C . SER A 1 162 ? 8.946 -5.541 -15.338 1.00 85.06 162 SER A C 1
ATOM 1296 O O . SER A 1 162 ? 9.571 -5.347 -16.371 1.00 85.06 162 SER A O 1
ATOM 1298 N N . LEU A 1 163 ? 9.561 -5.912 -14.213 1.00 79.44 163 LEU A N 1
ATOM 1299 C CA . LEU A 1 163 ? 11.003 -6.181 -14.175 1.00 79.44 163 LEU A CA 1
ATOM 1300 C C . LEU A 1 163 ? 11.404 -7.459 -14.916 1.00 79.44 163 LEU A C 1
ATOM 1302 O O . LEU A 1 163 ? 12.495 -7.509 -15.473 1.00 79.44 163 LEU A O 1
ATOM 1306 N N . GLU A 1 164 ? 10.542 -8.473 -14.936 1.00 80.06 164 GLU A N 1
ATOM 1307 C CA . GLU A 1 164 ? 10.796 -9.716 -15.674 1.00 80.06 164 GLU A CA 1
ATOM 1308 C C . GLU A 1 164 ? 10.706 -9.522 -17.194 1.00 80.06 164 GLU A C 1
ATOM 1310 O O . GLU A 1 164 ? 11.342 -10.255 -17.952 1.00 80.06 164 GLU A O 1
ATOM 1315 N N . ASN A 1 165 ? 9.940 -8.527 -17.653 1.00 78.94 165 ASN A N 1
ATOM 1316 C CA . ASN A 1 165 ? 9.809 -8.220 -19.070 1.00 78.94 165 ASN A CA 1
ATOM 1317 C C . ASN A 1 165 ? 10.940 -7.280 -19.549 1.00 78.94 165 ASN A C 1
ATOM 1319 O O . ASN A 1 165 ? 10.943 -6.100 -19.178 1.00 78.94 165 ASN A O 1
ATOM 1323 N N . PRO A 1 166 ? 11.847 -7.738 -20.436 1.00 68.69 166 PRO A N 1
ATO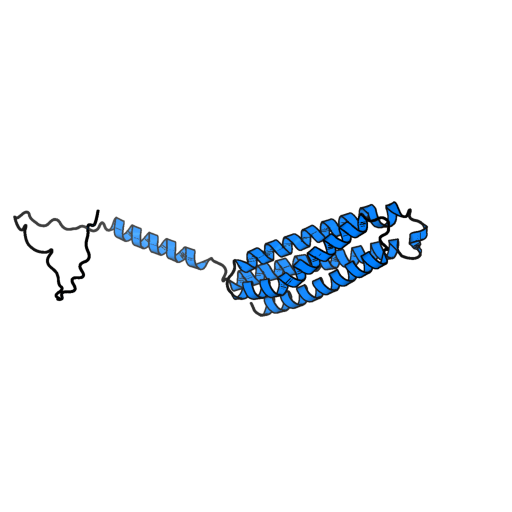M 1324 C CA . PRO A 1 166 ? 12.957 -6.928 -20.942 1.00 68.69 166 PRO A CA 1
ATOM 1325 C C . PRO A 1 166 ? 12.516 -5.721 -21.787 1.00 68.69 166 PRO A C 1
ATOM 1327 O O . PRO A 1 166 ? 13.302 -4.797 -21.988 1.00 68.69 166 PRO A O 1
ATOM 1330 N N . GLU A 1 167 ? 11.271 -5.698 -22.270 1.00 72.94 167 GLU A N 1
ATOM 1331 C CA . GLU A 1 167 ? 10.700 -4.589 -23.043 1.00 72.94 167 GLU A CA 1
ATOM 1332 C C . GLU A 1 167 ? 10.057 -3.507 -22.163 1.00 72.94 167 GLU A C 1
ATOM 1334 O O . GLU A 1 167 ? 9.586 -2.481 -22.662 1.00 72.94 167 GLU A O 1
ATOM 1339 N N . THR A 1 168 ? 10.017 -3.702 -20.843 1.00 75.75 168 THR A N 1
ATOM 1340 C CA . THR A 1 168 ? 9.448 -2.713 -19.930 1.00 75.75 168 THR A CA 1
ATOM 1341 C C . THR A 1 168 ? 10.227 -1.405 -19.990 1.00 75.75 168 THR A C 1
ATOM 1343 O O . THR A 1 168 ? 11.375 -1.289 -19.562 1.00 75.75 168 THR A O 1
ATOM 1346 N N . SER A 1 169 ? 9.537 -0.357 -20.429 1.00 73.31 169 SER A N 1
ATOM 1347 C CA . SER A 1 169 ? 10.022 1.013 -20.316 1.00 73.31 169 SER A CA 1
ATOM 1348 C C . SER A 1 169 ? 10.061 1.460 -18.853 1.00 73.31 169 SER A C 1
ATOM 1350 O O . SER A 1 169 ? 9.111 1.227 -18.102 1.00 73.31 169 SER A O 1
ATOM 1352 N N . GLY A 1 170 ? 11.089 2.212 -18.463 1.00 76.00 170 GLY A N 1
ATOM 1353 C CA . GLY A 1 170 ? 11.132 2.802 -17.125 1.00 76.00 170 GLY A CA 1
ATOM 1354 C C . GLY A 1 170 ? 10.009 3.814 -16.842 1.00 76.00 170 GLY A C 1
ATOM 1355 O O . GLY A 1 170 ? 9.683 4.021 -15.678 1.00 76.00 170 GLY A O 1
ATOM 1356 N N . SER A 1 171 ? 9.343 4.368 -17.866 1.00 80.94 171 SER A N 1
ATOM 1357 C CA . SER A 1 171 ? 8.111 5.159 -17.698 1.00 80.94 171 SER A CA 1
ATOM 1358 C C . SER A 1 171 ? 6.970 4.338 -17.091 1.00 80.94 171 SER A C 1
ATOM 1360 O O . SER A 1 171 ? 6.291 4.817 -16.192 1.00 80.94 171 SER A O 1
ATOM 1362 N N . LYS A 1 172 ? 6.816 3.066 -17.482 1.00 86.56 172 LYS A N 1
ATOM 1363 C CA . LYS A 1 172 ? 5.832 2.156 -16.873 1.00 86.56 172 LYS A CA 1
ATOM 1364 C C . LYS A 1 172 ? 6.109 1.944 -15.381 1.00 86.56 172 LYS A C 1
ATOM 1366 O O . LYS A 1 172 ? 5.191 2.004 -14.567 1.00 86.56 172 LYS A O 1
ATOM 1371 N N . LEU A 1 173 ? 7.374 1.727 -15.006 1.00 86.75 173 LEU A N 1
ATOM 1372 C CA . LEU A 1 173 ? 7.774 1.609 -13.596 1.00 86.75 173 LEU A CA 1
ATOM 1373 C C . LEU A 1 173 ? 7.553 2.921 -12.833 1.00 86.75 173 LEU A C 1
ATOM 1375 O O . LEU A 1 173 ? 7.128 2.897 -11.678 1.00 86.75 173 LEU A O 1
ATOM 1379 N N . PHE A 1 174 ? 7.807 4.058 -13.478 1.00 87.88 174 PHE A N 1
ATOM 1380 C CA . PHE A 1 174 ? 7.549 5.378 -12.915 1.00 87.88 174 PHE A CA 1
ATOM 1381 C C . PHE A 1 174 ? 6.058 5.591 -12.625 1.00 87.88 174 PHE A C 1
ATOM 1383 O O . PHE A 1 174 ? 5.706 5.997 -11.517 1.00 87.88 174 PHE A O 1
ATOM 1390 N N . ASP A 1 175 ? 5.183 5.254 -13.573 1.00 91.88 175 ASP A N 1
ATOM 1391 C CA . ASP A 1 175 ? 3.731 5.375 -13.421 1.00 91.88 175 ASP A CA 1
ATOM 1392 C C . ASP A 1 175 ? 3.200 4.471 -12.305 1.00 91.88 175 ASP A C 1
ATOM 1394 O O . ASP A 1 175 ? 2.442 4.921 -11.442 1.00 91.88 175 ASP A O 1
ATOM 1398 N N . LEU A 1 176 ? 3.664 3.218 -12.249 1.00 92.56 176 LEU A N 1
ATOM 1399 C CA . LEU A 1 176 ? 3.356 2.312 -11.140 1.00 92.56 176 LEU A CA 1
ATOM 1400 C C . LEU A 1 176 ? 3.810 2.902 -9.796 1.00 92.56 176 LEU A C 1
ATOM 1402 O O . LEU A 1 176 ? 3.065 2.866 -8.816 1.00 92.56 176 LEU A O 1
ATOM 1406 N N . ASN A 1 177 ? 5.007 3.491 -9.740 1.00 91.94 177 ASN A N 1
ATOM 1407 C CA . ASN A 1 177 ? 5.531 4.088 -8.516 1.00 91.94 177 ASN A CA 1
ATOM 1408 C C . ASN A 1 177 ? 4.763 5.351 -8.097 1.00 91.94 177 ASN A C 1
ATOM 1410 O O . ASN A 1 177 ? 4.564 5.585 -6.907 1.00 91.94 177 ASN A O 1
ATOM 1414 N N . LYS A 1 178 ? 4.282 6.148 -9.051 1.00 94.06 178 LYS A N 1
ATOM 1415 C CA . LYS A 1 178 ? 3.390 7.283 -8.789 1.00 94.06 178 LYS A CA 1
ATOM 1416 C C . LYS A 1 178 ? 2.037 6.821 -8.241 1.00 94.06 178 LYS A C 1
ATOM 1418 O O . LYS A 1 178 ? 1.539 7.393 -7.272 1.00 94.06 178 LYS A O 1
ATOM 1423 N N . ASN A 1 179 ? 1.463 5.764 -8.813 1.00 95.00 179 ASN A N 1
ATOM 1424 C CA . ASN A 1 179 ? 0.211 5.188 -8.322 1.00 95.00 179 ASN A CA 1
ATOM 1425 C C . ASN A 1 179 ? 0.368 4.653 -6.892 1.00 95.00 179 ASN A C 1
ATOM 1427 O O . ASN A 1 179 ? -0.532 4.835 -6.072 1.00 95.00 179 ASN A O 1
A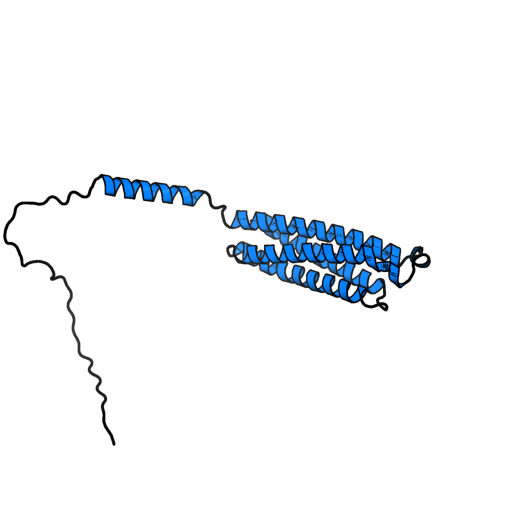TOM 1431 N N . LEU A 1 180 ? 1.528 4.070 -6.561 1.00 94.88 180 LEU A N 1
ATOM 1432 C CA . LEU A 1 180 ? 1.840 3.628 -5.200 1.00 94.88 180 LEU A CA 1
ATOM 1433 C C . LEU A 1 180 ? 1.753 4.783 -4.196 1.00 94.88 180 LEU A C 1
ATOM 1435 O O . LEU A 1 180 ? 1.121 4.648 -3.149 1.00 94.88 180 LEU A O 1
ATOM 1439 N N . GLU A 1 181 ? 2.353 5.929 -4.523 1.00 94.75 181 GLU A N 1
ATOM 1440 C CA . GLU A 1 181 ? 2.313 7.122 -3.671 1.00 94.75 181 GLU A CA 1
ATOM 1441 C C . GLU A 1 181 ? 0.882 7.620 -3.446 1.00 94.75 181 GLU A C 1
ATOM 1443 O O . GLU A 1 181 ? 0.519 7.974 -2.322 1.00 94.75 181 GLU A O 1
ATOM 1448 N N . GLN A 1 182 ? 0.047 7.613 -4.488 1.00 95.06 182 GLN A N 1
ATOM 1449 C CA . GLN A 1 182 ? -1.358 8.006 -4.372 1.00 95.06 182 GLN A CA 1
ATOM 1450 C C . GLN A 1 182 ? -2.127 7.096 -3.410 1.00 95.06 182 GLN A C 1
ATOM 1452 O O . GLN A 1 182 ? -2.831 7.599 -2.530 1.00 95.06 182 GLN A O 1
ATOM 1457 N N . GLN A 1 183 ? -1.965 5.772 -3.528 1.00 95.12 183 GLN A N 1
ATOM 1458 C CA . GLN A 1 183 ? -2.623 4.840 -2.610 1.00 95.12 183 GLN A CA 1
ATOM 1459 C C . GLN A 1 183 ? -2.102 5.005 -1.179 1.00 95.12 183 GLN A C 1
ATOM 1461 O O . GLN A 1 183 ? -2.905 5.013 -0.247 1.00 95.12 183 GLN A O 1
ATOM 1466 N N . ALA A 1 184 ? -0.794 5.214 -0.996 1.00 92.62 184 ALA A N 1
ATOM 1467 C CA . ALA A 1 184 ? -0.182 5.417 0.321 1.00 92.62 184 ALA A CA 1
ATOM 1468 C C . ALA A 1 184 ? -0.662 6.719 0.975 1.00 92.62 184 ALA A C 1
ATOM 1470 O O . ALA A 1 184 ? -0.990 6.783 2.158 1.00 92.62 184 ALA A O 1
ATOM 1471 N N . ASN A 1 185 ? -0.784 7.797 0.206 1.00 93.00 185 ASN A N 1
ATOM 1472 C CA . ASN A 1 185 ? -1.322 9.053 0.719 1.00 93.00 185 ASN A CA 1
ATOM 1473 C C . ASN A 1 185 ? -2.799 8.943 1.108 1.00 93.00 185 ASN A C 1
ATOM 1475 O O . ASN A 1 185 ? -3.160 9.418 2.187 1.00 93.00 185 ASN A O 1
ATOM 1479 N N . GLY A 1 186 ? -3.614 8.262 0.296 1.00 90.56 186 GLY A N 1
ATOM 1480 C CA . GLY A 1 186 ? -5.001 7.952 0.643 1.00 90.56 186 GLY A CA 1
ATOM 1481 C C . GLY A 1 186 ? -5.097 7.131 1.930 1.00 90.56 186 GLY A C 1
ATOM 1482 O O . GLY A 1 186 ? -5.783 7.535 2.865 1.00 90.56 186 GLY A O 1
ATOM 1483 N N . ALA A 1 187 ? -4.323 6.047 2.020 1.00 91.56 187 ALA A N 1
ATOM 1484 C CA . ALA A 1 187 ? -4.262 5.179 3.191 1.00 91.56 187 ALA A CA 1
ATOM 1485 C C . ALA A 1 187 ? -3.895 5.940 4.476 1.00 91.56 187 ALA A C 1
ATOM 1487 O O . ALA A 1 187 ? -4.573 5.837 5.495 1.00 91.56 187 ALA A O 1
ATOM 1488 N N . SER A 1 188 ? -2.862 6.779 4.414 1.00 92.44 188 SER A N 1
ATOM 1489 C CA . SER A 1 188 ? -2.443 7.640 5.526 1.00 92.44 188 SER A CA 1
ATOM 1490 C C . SER A 1 188 ? -3.543 8.586 6.006 1.00 92.44 188 SER A C 1
ATOM 1492 O O . SER A 1 188 ? -3.650 8.847 7.204 1.00 92.44 188 SER A O 1
ATOM 1494 N N . SER A 1 189 ? -4.323 9.147 5.077 1.00 92.62 189 SER A N 1
ATOM 1495 C CA . SER A 1 189 ? -5.414 10.069 5.401 1.00 92.62 189 SER A CA 1
ATOM 1496 C C . SER A 1 189 ? -6.522 9.351 6.168 1.00 92.62 189 SER A C 1
ATOM 1498 O O . SER A 1 189 ? -6.902 9.805 7.246 1.00 92.62 189 SER A O 1
ATOM 1500 N N . GLU A 1 190 ? -6.964 8.196 5.665 1.00 92.12 190 GLU A N 1
ATOM 1501 C CA . GLU A 1 190 ? -7.973 7.349 6.315 1.00 92.12 190 GLU A CA 1
ATOM 1502 C C . GLU A 1 190 ? -7.528 6.917 7.717 1.00 92.12 190 GLU A C 1
ATOM 1504 O O . GLU A 1 190 ? -8.256 7.089 8.694 1.00 92.12 190 GLU A O 1
ATOM 1509 N N . LEU A 1 191 ? -6.284 6.446 7.852 1.00 92.75 191 LEU A N 1
ATOM 1510 C CA . LEU A 1 191 ? -5.738 6.008 9.138 1.00 92.75 191 LEU A CA 1
ATOM 1511 C C . LEU A 1 191 ? -5.636 7.153 10.153 1.00 92.75 191 LEU A C 1
ATOM 1513 O O . LEU A 1 191 ? -5.942 6.968 11.330 1.00 92.75 191 LEU A O 1
ATOM 1517 N N . LYS A 1 192 ? -5.241 8.357 9.721 1.00 93.31 192 LYS A N 1
ATOM 1518 C CA . LYS A 1 192 ? -5.212 9.539 10.599 1.00 93.31 192 LYS A CA 1
ATOM 1519 C C . LYS A 1 192 ? -6.605 9.935 11.072 1.00 93.31 192 LYS A C 1
ATOM 1521 O O . LYS A 1 192 ? -6.736 10.365 12.217 1.00 93.31 192 LYS A O 1
ATOM 1526 N N . SER A 1 193 ? -7.613 9.827 10.210 1.00 90.31 193 SER A N 1
ATOM 1527 C CA . SER A 1 193 ? -9.006 10.072 10.583 1.00 90.31 193 SER A CA 1
ATOM 1528 C C . SER A 1 193 ? -9.488 9.029 11.593 1.00 90.31 193 SER A C 1
ATOM 1530 O O . SER A 1 193 ? -9.983 9.412 12.650 1.00 90.31 193 SER A O 1
ATOM 1532 N N . ALA A 1 194 ? -9.220 7.742 11.347 1.00 87.69 194 ALA A N 1
ATOM 1533 C CA . ALA A 1 194 ? -9.583 6.647 12.250 1.00 87.69 194 ALA A CA 1
ATOM 1534 C C . ALA A 1 194 ? -8.938 6.782 13.644 1.00 87.69 194 ALA A C 1
ATOM 1536 O O . ALA A 1 194 ? -9.600 6.649 14.669 1.00 87.69 194 ALA A O 1
ATOM 1537 N N . VAL A 1 195 ? -7.649 7.135 13.718 1.00 89.69 195 VAL A N 1
ATOM 1538 C CA . VAL A 1 195 ? -6.956 7.342 15.006 1.00 89.69 195 VAL A CA 1
ATOM 1539 C C . VAL A 1 195 ? -7.572 8.477 15.830 1.00 89.69 195 VAL A C 1
ATOM 1541 O O . VAL A 1 195 ? -7.479 8.447 17.057 1.00 89.69 195 VAL A O 1
ATOM 1544 N N . LYS A 1 196 ? -8.159 9.491 15.181 1.00 88.31 196 LYS A N 1
ATOM 1545 C CA . LYS A 1 196 ? -8.829 10.609 15.864 1.00 88.31 196 LYS A CA 1
ATOM 1546 C C . LYS A 1 196 ? -10.233 10.250 16.343 1.00 88.31 196 LYS A C 1
ATOM 1548 O O . LYS A 1 196 ? -10.691 10.865 17.299 1.00 88.31 196 LYS A O 1
ATOM 1553 N N . SER A 1 197 ? -10.905 9.308 15.681 1.00 83.62 197 SER A N 1
ATOM 1554 C CA . SER A 1 197 ? -12.239 8.843 16.075 1.00 83.62 197 SER A CA 1
ATOM 1555 C C . SER A 1 197 ? -12.224 7.817 17.213 1.00 83.62 197 SER A C 1
ATOM 1557 O O . SER A 1 197 ? -13.279 7.566 17.789 1.00 83.62 197 SER A O 1
ATOM 1559 N N . PHE A 1 198 ? -11.061 7.233 17.534 1.00 84.12 198 PHE A N 1
ATOM 1560 C CA . PHE A 1 198 ? -10.864 6.326 18.676 1.00 84.12 198 PHE A CA 1
ATOM 1561 C C . PHE A 1 198 ? -10.314 7.046 19.914 1.00 84.12 198 PHE A C 1
ATOM 1563 O O . PHE A 1 198 ? -10.852 6.796 21.011 1.00 84.12 198 PHE A O 1
#

pLDDT: mean 75.57, std 20.84, range [30.89, 96.88]

Sequence (198 aa):
MLSNFSIESNYHNNVYPNLFLTYFFGGVMPRINTISISLIMFFLLFILCLGTMAHAQPTNNQNCKNIAKKMMGEDIKIKKIHKQMKHVIDAATGKESKNYPPIDRFNRHVNILIHNLGFRVESMKELIEDAKQEGNNCQEMARNISGKVNAMQEIYVNMGISLENPETSGSKLFDLNKNLEQQANGASSELKSAVKSF

Foldseek 3Di:
DDDDDDDDDDDDDDDDDDDPDDDDPDDDDDDPPPPDVVVVVVVVVVVVVVVVVVPPDDDLLVVLLVLLVVLLVLLVVLVVLLVQLLVLLCCCQDPVVVVDDLLRSCAPSVVVSLVSLLVSLVVNVVSLVVLCVGDDLSPVLSVQLVVLSVLSNVLSVVLVVLSVDSPRDSVVVVVSSVSSVVSSVSNNVSSVVSSVVD

Radius of gyration: 34.32 Å; chains: 1; bounding box: 84×64×86 Å